Protein AF-A0A8J7PZ40-F1 (afdb_monomer_lite)

pLDDT: mean 82.76, std 19.75, range [35.94, 98.75]

Structure (mmCIF, N/CA/C/O backbone):
data_AF-A0A8J7PZ40-F1
#
_entry.id   AF-A0A8J7PZ40-F1
#
loop_
_atom_site.group_PDB
_atom_site.id
_atom_site.type_symbol
_atom_site.label_atom_id
_atom_site.label_alt_id
_atom_site.label_comp_id
_atom_site.label_asym_id
_atom_site.label_entity_id
_atom_site.label_seq_id
_atom_site.pdbx_PDB_ins_code
_atom_site.Cartn_x
_atom_site.Cartn_y
_atom_site.Cartn_z
_atom_site.occupancy
_atom_site.B_iso_or_equiv
_atom_site.auth_seq_id
_atom_site.auth_comp_id
_atom_site.auth_asym_id
_atom_site.auth_atom_id
_atom_site.pdbx_PDB_model_num
ATOM 1 N N . MET A 1 1 ? 15.529 55.728 -47.554 1.00 42.53 1 MET A N 1
ATOM 2 C CA . MET A 1 1 ? 14.969 54.579 -48.294 1.00 42.53 1 MET A CA 1
ATOM 3 C C . MET A 1 1 ? 14.858 53.434 -47.307 1.00 42.53 1 MET A C 1
ATOM 5 O O . MET A 1 1 ? 15.883 52.998 -46.812 1.00 42.53 1 MET A O 1
ATOM 9 N N . VAL A 1 2 ? 13.639 53.064 -46.912 1.00 50.59 2 VAL A N 1
ATOM 10 C CA . VAL A 1 2 ? 13.385 51.912 -46.033 1.00 50.59 2 VAL A CA 1
ATOM 11 C C . VAL A 1 2 ? 12.665 50.886 -46.892 1.00 50.59 2 VAL A C 1
ATOM 13 O O . VAL A 1 2 ? 11.505 51.093 -47.252 1.00 50.59 2 VAL A O 1
ATOM 16 N N . ASP A 1 3 ? 13.383 49.834 -47.276 1.00 49.22 3 ASP A N 1
ATOM 17 C CA . ASP A 1 3 ? 12.838 48.719 -48.043 1.00 49.22 3 ASP A CA 1
ATOM 18 C C . ASP A 1 3 ? 11.807 47.965 -47.200 1.00 49.22 3 ASP A C 1
ATOM 20 O O . ASP A 1 3 ? 12.108 47.400 -46.147 1.00 49.22 3 ASP A O 1
ATOM 24 N N . ARG A 1 4 ? 10.553 47.959 -47.665 1.00 54.25 4 ARG A N 1
ATOM 25 C CA . ARG A 1 4 ? 9.514 47.082 -47.122 1.00 54.25 4 ARG A CA 1
ATOM 26 C C . ARG A 1 4 ? 9.770 45.670 -47.634 1.00 54.25 4 ARG A C 1
ATOM 28 O O . ARG A 1 4 ? 9.321 45.308 -48.719 1.00 54.25 4 ARG A O 1
ATOM 35 N N . VAL A 1 5 ? 10.463 44.863 -46.837 1.00 60.78 5 VAL A N 1
ATOM 36 C CA . VAL A 1 5 ? 10.545 43.416 -47.055 1.00 60.78 5 VAL A CA 1
ATOM 37 C C . VAL A 1 5 ? 9.137 42.838 -46.888 1.00 60.78 5 VAL A C 1
ATOM 39 O O . VAL A 1 5 ? 8.596 42.788 -45.784 1.00 60.78 5 VAL A O 1
ATOM 42 N N . SER A 1 6 ? 8.509 42.444 -47.999 1.00 59.94 6 SER A N 1
ATOM 43 C CA . SER A 1 6 ? 7.260 41.680 -47.963 1.00 59.94 6 SER A CA 1
ATOM 44 C C . SER A 1 6 ? 7.555 40.302 -47.382 1.00 59.94 6 SER A C 1
ATOM 46 O O . SER A 1 6 ? 8.215 39.487 -48.023 1.00 59.94 6 SER A O 1
ATOM 48 N N . ALA A 1 7 ? 7.080 40.043 -46.164 1.00 59.00 7 ALA A N 1
ATOM 49 C CA . ALA A 1 7 ? 7.173 38.719 -45.566 1.00 59.00 7 ALA A CA 1
ATOM 50 C C . ALA A 1 7 ? 6.455 37.689 -46.466 1.00 59.00 7 ALA A C 1
ATOM 52 O O . ALA A 1 7 ? 5.339 37.957 -46.931 1.00 59.00 7 ALA A O 1
ATOM 53 N N . PRO A 1 8 ? 7.057 36.511 -46.723 1.00 75.62 8 PRO A N 1
ATOM 54 C CA . PRO A 1 8 ? 6.411 35.467 -47.500 1.00 75.62 8 PRO A CA 1
ATOM 55 C C . PRO A 1 8 ? 5.108 35.071 -46.809 1.00 75.62 8 PRO A C 1
ATOM 57 O O . PRO A 1 8 ? 5.097 34.752 -45.620 1.00 75.62 8 PRO A O 1
ATOM 60 N N . ARG A 1 9 ? 4.001 35.067 -47.557 1.00 73.12 9 ARG A N 1
ATOM 61 C CA . ARG A 1 9 ? 2.654 34.761 -47.037 1.00 73.12 9 ARG A CA 1
ATOM 62 C C . ARG A 1 9 ? 2.586 33.432 -46.266 1.00 73.12 9 ARG A C 1
ATOM 64 O O . ARG A 1 9 ? 1.781 33.311 -45.352 1.00 73.12 9 ARG A O 1
ATOM 71 N N . GLY A 1 10 ? 3.467 32.478 -46.582 1.00 74.06 10 GLY A N 1
ATOM 72 C CA . GLY A 1 10 ? 3.600 31.216 -45.847 1.00 74.06 10 GLY A CA 1
ATOM 73 C C . GLY A 1 10 ? 4.108 31.378 -44.409 1.00 74.06 10 GLY A C 1
ATOM 74 O O . GLY A 1 10 ? 3.601 30.717 -43.513 1.00 74.06 10 GLY A O 1
ATOM 75 N N . VAL A 1 11 ? 5.038 32.304 -44.156 1.00 77.56 11 VAL A N 1
ATOM 76 C CA . VAL A 1 11 ? 5.560 32.568 -42.800 1.00 77.56 11 VAL A CA 1
ATOM 77 C C . VAL A 1 11 ? 4.483 33.207 -41.925 1.00 77.56 11 VAL A C 1
ATOM 79 O O . VAL A 1 11 ? 4.332 32.845 -40.759 1.00 77.56 11 VAL A O 1
ATOM 82 N N . LEU A 1 12 ? 3.681 34.105 -42.506 1.00 77.25 12 LEU A N 1
ATOM 83 C CA . LEU A 1 12 ? 2.535 34.703 -41.821 1.00 77.25 12 LEU A CA 1
ATOM 84 C C . LEU A 1 12 ? 1.479 33.650 -41.459 1.00 77.25 12 LEU A C 1
ATOM 86 O O . LEU A 1 12 ? 0.953 33.686 -40.350 1.00 77.25 12 LEU A O 1
ATOM 90 N N . ALA A 1 13 ? 1.208 32.684 -42.342 1.00 80.69 13 ALA A N 1
ATOM 91 C CA . ALA A 1 13 ? 0.245 31.620 -42.065 1.00 80.69 13 ALA A CA 1
ATOM 92 C C . ALA A 1 13 ? 0.680 30.733 -40.885 1.00 80.69 13 ALA A C 1
ATOM 94 O O . ALA A 1 13 ? -0.112 30.499 -39.973 1.00 80.69 13 ALA A O 1
ATOM 95 N N . THR A 1 14 ? 1.943 30.297 -40.853 1.00 81.25 14 THR A N 1
ATOM 96 C CA . THR A 1 14 ? 2.459 29.451 -39.764 1.00 81.25 14 THR A CA 1
ATOM 97 C C . THR A 1 14 ? 2.486 30.191 -38.427 1.00 81.25 14 THR A C 1
ATOM 99 O O . THR A 1 14 ? 2.097 29.625 -37.406 1.00 81.25 14 THR A O 1
ATOM 102 N N . ALA A 1 15 ? 2.884 31.468 -38.424 1.00 80.75 15 ALA A N 1
ATOM 103 C CA . ALA A 1 15 ? 2.894 32.288 -37.213 1.00 80.75 15 ALA A CA 1
ATOM 104 C C . ALA A 1 15 ? 1.480 32.486 -36.636 1.00 80.75 15 ALA A C 1
ATOM 106 O O . ALA A 1 15 ? 1.284 32.364 -35.426 1.00 80.75 15 ALA A O 1
ATOM 107 N N . VAL A 1 16 ? 0.482 32.725 -37.496 1.00 88.06 16 VAL A N 1
ATOM 108 C CA . VAL A 1 16 ? -0.927 32.838 -37.083 1.00 88.06 16 VAL A CA 1
ATOM 109 C C . VAL A 1 16 ? -1.442 31.513 -36.522 1.00 88.06 16 VAL A C 1
ATOM 111 O O . VAL A 1 16 ? -2.098 31.503 -35.482 1.00 88.06 16 VAL A O 1
ATOM 114 N N . LEU A 1 17 ? -1.110 30.388 -37.160 1.00 88.88 17 LEU A N 1
ATOM 115 C CA . LEU A 1 17 ? -1.550 29.071 -36.701 1.00 88.88 17 LEU A CA 1
ATOM 116 C C . LEU A 1 17 ? -0.963 28.726 -35.321 1.00 88.88 17 LEU A C 1
ATOM 118 O O . LEU A 1 17 ? -1.693 28.290 -34.433 1.00 88.88 17 LEU A O 1
ATOM 122 N N . ALA A 1 18 ? 0.330 28.993 -35.107 1.00 86.06 18 ALA A N 1
ATOM 123 C CA . ALA A 1 18 ? 0.992 28.785 -33.818 1.00 86.06 18 ALA A CA 1
ATOM 124 C C . ALA A 1 18 ? 0.381 29.654 -32.702 1.00 86.06 18 ALA A C 1
ATOM 126 O O . ALA A 1 18 ? 0.150 29.173 -31.587 1.00 86.06 18 ALA A O 1
ATOM 127 N N . ALA A 1 19 ? 0.055 30.914 -33.007 1.00 87.62 19 ALA A N 1
ATOM 128 C CA . ALA A 1 19 ? -0.609 31.808 -32.062 1.00 87.62 19 ALA A CA 1
ATOM 129 C C . ALA A 1 19 ? -2.007 31.295 -31.672 1.00 87.62 19 ALA A C 1
ATOM 131 O O . ALA A 1 19 ? -2.352 31.301 -30.489 1.00 87.62 19 ALA A O 1
ATOM 132 N N . LEU A 1 20 ? -2.786 30.787 -32.635 1.00 89.81 20 LEU A N 1
ATOM 133 C CA . LEU A 1 20 ? -4.122 30.234 -32.383 1.00 89.81 20 LEU A CA 1
ATOM 134 C C . LEU A 1 20 ? -4.083 28.964 -31.523 1.00 89.81 20 LEU A C 1
ATOM 136 O O . LEU A 1 20 ? -4.887 28.837 -30.602 1.00 89.81 20 LEU A O 1
ATOM 140 N N . VAL A 1 21 ? -3.135 28.055 -31.771 1.00 89.56 21 VAL A N 1
ATOM 141 C CA . VAL A 1 21 ? -2.972 26.833 -30.959 1.00 89.56 21 VAL A CA 1
ATOM 142 C C . VAL A 1 21 ? -2.607 27.183 -29.514 1.00 89.56 21 VAL A C 1
ATOM 144 O O . VAL A 1 21 ? -3.203 26.651 -28.578 1.00 89.56 21 VAL A O 1
ATOM 147 N N . THR A 1 22 ? -1.683 28.128 -29.323 1.00 87.25 22 THR A N 1
ATOM 148 C CA . THR A 1 22 ? -1.258 28.567 -27.983 1.00 87.25 22 THR A CA 1
ATOM 149 C C . THR A 1 22 ? -2.405 29.247 -27.230 1.00 87.25 22 THR A C 1
ATOM 151 O O . THR A 1 22 ? -2.644 28.949 -26.059 1.00 87.25 22 THR A O 1
ATOM 154 N N . ALA A 1 23 ? -3.169 30.111 -27.907 1.00 86.50 23 ALA A N 1
ATOM 155 C CA . ALA A 1 23 ? -4.352 30.743 -27.330 1.00 86.50 23 ALA A CA 1
ATOM 156 C C . ALA A 1 23 ? -5.437 29.711 -26.975 1.00 86.50 23 ALA A C 1
ATOM 158 O O . ALA A 1 23 ? -6.009 29.779 -25.890 1.00 86.50 23 ALA A O 1
ATOM 159 N N . GLY A 1 24 ? -5.676 28.717 -27.837 1.00 87.75 24 GLY A N 1
ATOM 160 C CA . GLY A 1 24 ? -6.623 27.632 -27.576 1.00 87.75 24 GLY A CA 1
ATOM 161 C C . GLY A 1 24 ? -6.249 26.796 -26.349 1.00 87.75 24 GLY A C 1
ATOM 162 O O . GLY A 1 24 ? -7.103 26.538 -25.502 1.00 87.75 24 GLY A O 1
ATOM 163 N N . ALA A 1 25 ? -4.969 26.439 -26.200 1.00 84.62 25 ALA A N 1
ATOM 164 C CA . ALA A 1 25 ? -4.477 25.702 -25.035 1.00 84.62 25 ALA A CA 1
ATOM 165 C C . ALA A 1 25 ? -4.616 26.509 -23.731 1.00 84.62 25 ALA A C 1
ATOM 167 O O . ALA A 1 25 ? -5.044 25.968 -22.709 1.00 84.62 25 ALA A O 1
ATOM 168 N N . LEU A 1 26 ? -4.319 27.814 -23.769 1.00 83.62 26 LEU A N 1
ATOM 169 C CA . LEU A 1 26 ? -4.490 28.707 -22.620 1.00 83.62 26 LEU A CA 1
ATOM 170 C C . LEU A 1 26 ? -5.964 28.876 -22.233 1.00 83.62 26 LEU A C 1
ATOM 172 O O . LEU A 1 26 ? -6.283 28.840 -21.047 1.00 83.62 26 LEU A O 1
ATOM 176 N N . VAL A 1 27 ? -6.867 29.011 -23.209 1.00 86.44 27 VAL A N 1
ATOM 177 C CA . VAL A 1 27 ? -8.315 29.095 -22.960 1.00 86.44 27 VAL A CA 1
ATOM 178 C C . VAL A 1 27 ? -8.850 27.779 -22.394 1.00 86.44 27 VAL A C 1
ATOM 180 O O . VAL A 1 27 ? -9.608 27.810 -21.427 1.00 86.44 27 VAL A O 1
ATOM 183 N N . GLY A 1 28 ? -8.412 26.628 -22.914 1.00 79.50 28 GLY A N 1
ATOM 184 C CA . GLY A 1 28 ? -8.759 25.317 -22.357 1.00 79.50 28 GLY A CA 1
ATOM 185 C C . GLY A 1 28 ? -8.297 25.162 -20.905 1.00 79.50 28 GLY A C 1
ATOM 186 O O . GLY A 1 28 ? -9.088 24.796 -20.037 1.00 79.50 28 GLY A O 1
ATOM 187 N N . ALA A 1 29 ? -7.048 25.533 -20.608 1.00 71.75 29 ALA A N 1
ATOM 188 C CA . ALA A 1 29 ? -6.527 25.534 -19.242 1.00 71.75 29 ALA A CA 1
ATOM 189 C C . ALA A 1 29 ? -7.270 26.524 -18.327 1.00 71.75 29 ALA A C 1
ATOM 191 O O . ALA A 1 29 ? -7.470 26.239 -17.148 1.00 71.75 29 ALA A O 1
ATOM 192 N N . PHE A 1 30 ? -7.701 27.677 -18.847 1.00 78.81 30 PHE A N 1
ATOM 193 C CA . PHE A 1 30 ? -8.455 28.669 -18.083 1.00 78.81 30 PHE A CA 1
ATOM 194 C C . PHE A 1 30 ? -9.881 28.206 -17.778 1.00 78.81 30 PHE A C 1
ATOM 196 O O . PHE A 1 30 ? -10.316 28.343 -16.641 1.00 78.81 30 PHE A O 1
ATOM 203 N N . LEU A 1 31 ? -10.579 27.592 -18.737 1.00 77.12 31 LEU A N 1
ATOM 204 C CA . LEU A 1 31 ? -11.899 26.995 -18.506 1.00 77.12 31 LEU A CA 1
ATOM 205 C C . LEU A 1 31 ? -11.830 25.847 -17.489 1.00 77.12 31 LEU A C 1
ATOM 207 O O . LEU A 1 31 ? -12.699 25.751 -16.629 1.00 77.12 31 LEU A O 1
ATOM 211 N N . LEU A 1 32 ? -10.757 25.049 -17.501 1.00 67.50 32 LEU A N 1
ATOM 212 C CA . LEU A 1 32 ? -10.506 24.042 -16.460 1.00 67.50 32 LEU A CA 1
ATOM 213 C C . LEU A 1 32 ? -10.186 24.673 -15.091 1.00 67.50 32 LEU A C 1
ATOM 215 O O . LEU A 1 32 ? -10.557 24.124 -14.057 1.00 67.50 32 LEU A O 1
ATOM 219 N N . ARG A 1 33 ? -9.532 25.842 -15.062 1.00 61.84 33 ARG A N 1
ATOM 220 C CA . ARG A 1 33 ? -9.229 26.595 -13.828 1.00 61.84 33 ARG A CA 1
ATOM 221 C C . ARG A 1 33 ? -10.404 27.414 -13.287 1.00 61.84 33 ARG A C 1
ATOM 223 O O . ARG A 1 33 ? -10.357 27.802 -12.123 1.00 61.84 33 ARG A O 1
ATOM 230 N N . GLN A 1 34 ? -11.456 27.658 -14.073 1.00 52.53 34 GLN A N 1
ATOM 231 C CA . GLN A 1 34 ? -12.674 28.351 -13.625 1.00 52.53 34 GLN A CA 1
ATOM 232 C C . GLN A 1 34 ? -13.549 27.528 -12.665 1.00 52.53 34 GLN A C 1
ATOM 234 O O . GLN A 1 34 ? -14.595 28.005 -12.232 1.00 52.53 34 GLN A O 1
ATOM 239 N N . HIS A 1 35 ? -13.073 26.365 -12.218 1.00 48.72 35 HIS A N 1
ATOM 240 C CA . HIS A 1 35 ? -13.530 25.740 -10.982 1.00 48.72 35 HIS A CA 1
ATOM 241 C C . HIS A 1 35 ? -12.602 26.068 -9.789 1.00 48.72 35 HIS A C 1
ATOM 243 O O . HIS A 1 35 ? -11.884 25.180 -9.325 1.00 48.72 35 HIS A O 1
ATOM 249 N N . PRO A 1 36 ? -12.587 27.298 -9.227 1.00 46.38 36 PRO A N 1
ATOM 250 C CA . PRO A 1 36 ? -12.011 27.522 -7.913 1.00 46.38 36 PRO A CA 1
ATOM 251 C C . PRO A 1 36 ? -13.073 27.260 -6.838 1.00 46.38 36 PRO A C 1
ATOM 253 O O . PRO A 1 36 ? -13.963 28.067 -6.575 1.00 46.38 36 PRO A O 1
ATOM 256 N N . SER A 1 37 ? -12.948 26.125 -6.162 1.00 42.31 37 SER A N 1
ATOM 257 C CA . SER A 1 37 ? -13.307 26.004 -4.749 1.00 42.31 37 SER A CA 1
ATOM 258 C C . SER A 1 37 ? -12.222 25.162 -4.076 1.00 42.31 37 SER A C 1
ATOM 260 O O . SER A 1 37 ? -11.981 24.040 -4.521 1.00 42.31 37 SER A O 1
ATOM 262 N N . PRO A 1 38 ? -11.524 25.672 -3.046 1.00 46.16 38 PRO A N 1
ATOM 263 C CA . PRO A 1 38 ? -10.712 24.816 -2.191 1.00 46.16 38 PRO A CA 1
ATOM 264 C C . PRO A 1 38 ? -11.659 23.871 -1.436 1.00 46.16 38 PRO A C 1
ATOM 266 O O . PRO A 1 38 ? -12.643 24.356 -0.871 1.00 46.16 38 PRO A O 1
ATOM 269 N N . PRO A 1 39 ? -11.415 22.550 -1.374 1.00 41.41 39 PRO A N 1
ATOM 270 C CA . PRO A 1 39 ? -12.207 21.702 -0.502 1.00 41.41 39 PRO A CA 1
ATOM 271 C C . PRO A 1 39 ? -11.736 21.924 0.938 1.00 41.41 39 PRO A C 1
ATOM 273 O O . PRO A 1 39 ? -10.850 21.247 1.455 1.00 41.41 39 PRO A O 1
ATOM 276 N N . GLN A 1 40 ? -12.338 22.917 1.585 1.00 47.75 40 GLN A N 1
ATOM 277 C CA . GLN A 1 40 ? -12.504 22.939 3.028 1.00 47.75 40 GLN A CA 1
ATOM 278 C C . GLN A 1 40 ? -13.659 21.982 3.347 1.00 47.75 40 GLN A C 1
ATOM 280 O O . GLN A 1 40 ? -14.706 22.032 2.704 1.00 47.75 40 GLN A O 1
ATOM 285 N N . ALA A 1 41 ? -13.428 21.061 4.281 1.00 53.53 41 ALA A N 1
ATOM 286 C CA . ALA A 1 41 ? -14.339 19.980 4.628 1.00 53.53 41 ALA A CA 1
ATOM 287 C C . ALA A 1 41 ? -15.776 20.468 4.905 1.00 53.53 41 ALA A C 1
ATOM 289 O O . ALA A 1 41 ? -16.036 21.137 5.902 1.00 53.53 41 ALA A O 1
ATOM 290 N N . ALA A 1 42 ? -16.710 20.066 4.046 1.00 41.41 42 ALA A N 1
ATOM 291 C CA . ALA A 1 42 ? -18.138 20.010 4.322 1.00 41.41 42 ALA A CA 1
ATOM 292 C C . ALA A 1 42 ? -18.704 18.829 3.527 1.00 41.41 42 ALA A C 1
ATOM 294 O O . ALA A 1 42 ? -18.403 18.670 2.345 1.00 41.41 42 ALA A O 1
ATOM 295 N N . GLY A 1 43 ? -19.449 17.961 4.211 1.00 42.84 43 GLY A N 1
ATOM 296 C CA . GLY A 1 43 ? -19.903 16.675 3.701 1.00 42.84 43 GLY A CA 1
ATOM 297 C C . GLY A 1 43 ? -20.645 16.780 2.373 1.00 42.84 43 GLY A C 1
ATOM 298 O O . GLY A 1 43 ? -21.788 17.220 2.321 1.00 42.84 43 GLY A O 1
ATOM 299 N N . ALA A 1 44 ? -20.013 16.279 1.318 1.00 36.03 44 ALA A N 1
ATOM 300 C CA . ALA A 1 44 ? -20.731 15.670 0.219 1.00 36.03 44 ALA A CA 1
ATOM 301 C C . ALA A 1 44 ? -20.913 14.194 0.582 1.00 36.03 44 ALA A C 1
ATOM 303 O O . ALA A 1 44 ? -20.148 13.333 0.155 1.00 36.03 44 ALA A O 1
ATOM 304 N N . SER A 1 45 ? -21.940 13.907 1.386 1.00 45.91 45 SER A N 1
ATOM 305 C CA . SER A 1 45 ? -22.595 12.601 1.360 1.00 45.91 45 SER A CA 1
ATOM 306 C C . SER A 1 45 ? -23.241 12.455 -0.015 1.00 45.91 45 SER A C 1
ATOM 308 O O . SER A 1 45 ? -24.438 12.650 -0.195 1.00 45.91 45 SER A O 1
ATOM 310 N N . THR A 1 46 ? -22.420 12.187 -1.026 1.00 35.94 46 THR A N 1
ATOM 311 C CA . THR A 1 46 ? -22.912 11.371 -2.123 1.00 35.94 46 THR A CA 1
ATOM 312 C C . THR A 1 46 ? -23.129 9.999 -1.508 1.00 35.94 46 THR A C 1
ATOM 314 O O . THR A 1 46 ? -22.250 9.500 -0.808 1.00 35.94 46 THR A O 1
ATOM 317 N N . ASP A 1 47 ? -24.312 9.423 -1.699 1.00 42.97 47 ASP A N 1
ATOM 318 C CA . ASP A 1 47 ? -24.603 8.012 -1.432 1.00 42.97 47 ASP A CA 1
ATOM 319 C C . ASP A 1 47 ? -23.740 7.135 -2.363 1.00 42.97 47 ASP A C 1
ATOM 321 O O . ASP A 1 47 ? -24.219 6.415 -3.238 1.00 42.97 47 ASP A O 1
ATOM 325 N N . ALA A 1 48 ? -22.422 7.244 -2.223 1.00 44.94 48 ALA A N 1
ATOM 326 C CA . ALA A 1 48 ? -21.408 6.579 -3.009 1.00 44.94 48 ALA A CA 1
ATOM 327 C C . ALA A 1 48 ? -21.124 5.227 -2.370 1.00 44.94 48 ALA A C 1
ATOM 329 O O . ALA A 1 48 ? -20.049 5.009 -1.832 1.00 44.94 48 ALA A O 1
ATOM 330 N N . GLY A 1 49 ? -22.125 4.345 -2.380 1.00 49.19 49 GLY A N 1
ATOM 331 C CA . GLY A 1 49 ? -21.955 2.891 -2.345 1.00 49.19 49 GLY A CA 1
ATOM 332 C C . GLY A 1 49 ? -20.959 2.298 -1.342 1.00 49.19 49 GLY A C 1
ATOM 333 O O . GLY A 1 49 ? -20.461 1.215 -1.610 1.00 49.19 49 GLY A O 1
ATOM 334 N N . GLY A 1 50 ? -20.633 2.963 -0.230 1.00 60.97 50 GLY A N 1
ATOM 335 C CA . GLY A 1 50 ? -19.725 2.441 0.787 1.00 60.97 50 GLY A CA 1
ATOM 336 C C . GLY A 1 50 ? -20.349 1.254 1.518 1.00 60.97 50 GLY A C 1
ATOM 337 O O . GLY A 1 50 ? -21.557 1.012 1.433 1.00 60.97 50 GLY A O 1
ATOM 338 N N . CYS A 1 51 ? -19.550 0.517 2.291 1.00 72.75 51 CYS A N 1
ATOM 339 C CA . CYS A 1 51 ? -20.008 -0.613 3.108 1.00 72.75 51 CYS A CA 1
ATOM 340 C C . CYS A 1 51 ? -20.846 -0.178 4.331 1.00 72.75 51 CYS A C 1
ATOM 342 O O . CYS A 1 51 ? -20.631 -0.650 5.446 1.00 72.75 51 CYS A O 1
ATOM 344 N N . HIS A 1 52 ? -21.808 0.721 4.133 1.00 66.81 52 HIS A N 1
ATOM 345 C CA . HIS A 1 52 ? -22.728 1.209 5.156 1.00 66.81 52 HIS A CA 1
ATOM 346 C C . HIS A 1 52 ? -24.045 0.418 5.208 1.00 66.81 52 HIS A C 1
ATOM 348 O O . HIS A 1 52 ? -24.785 0.532 6.182 1.00 66.81 52 HIS A O 1
ATOM 354 N N . ALA A 1 53 ? -24.311 -0.445 4.220 1.00 54.12 53 ALA A N 1
ATOM 355 C CA . ALA A 1 53 ? -25.429 -1.387 4.226 1.00 54.12 53 ALA A CA 1
ATOM 356 C C . ALA A 1 53 ? -24.960 -2.825 4.515 1.00 54.12 53 ALA A C 1
ATOM 358 O O . ALA A 1 53 ? -23.812 -3.183 4.251 1.00 54.12 53 ALA A O 1
ATOM 359 N N . SER A 1 54 ? -25.883 -3.655 5.008 1.00 59.06 54 SER A N 1
ATOM 360 C CA . SER A 1 54 ? -25.792 -5.069 5.440 1.00 59.06 54 SER A CA 1
ATOM 361 C C . SER A 1 54 ? -25.117 -6.080 4.490 1.00 59.06 54 SER A C 1
ATOM 363 O O . SER A 1 54 ? -25.148 -7.280 4.747 1.00 59.06 54 SER A O 1
ATOM 365 N N . ASN A 1 55 ? -24.524 -5.625 3.389 1.00 80.56 55 ASN A N 1
ATOM 366 C CA . ASN A 1 55 ? -23.995 -6.443 2.302 1.00 80.56 55 ASN A CA 1
ATOM 367 C C . ASN A 1 55 ? -22.468 -6.597 2.338 1.00 80.56 55 ASN A C 1
ATOM 369 O O . ASN A 1 55 ? -21.916 -7.362 1.544 1.00 80.56 55 ASN A O 1
ATOM 373 N N . CYS A 1 56 ? -21.784 -5.894 3.242 1.00 91.12 56 CYS A N 1
ATOM 374 C CA . CYS A 1 56 ? -20.356 -6.078 3.453 1.00 91.12 56 CYS A CA 1
ATOM 375 C C . CYS A 1 56 ? -20.071 -6.964 4.660 1.00 91.12 56 CYS A C 1
ATOM 377 O O . CYS A 1 56 ? -20.722 -6.873 5.701 1.00 91.12 56 CYS A O 1
ATOM 379 N N . ARG A 1 57 ? -19.049 -7.805 4.516 1.00 94.44 57 ARG A N 1
ATOM 380 C CA . ARG A 1 57 ? -18.519 -8.651 5.587 1.00 94.44 57 ARG A CA 1
ATOM 381 C C . ARG A 1 57 ? -17.080 -8.266 5.883 1.00 94.44 57 ARG A C 1
ATOM 383 O O . ARG A 1 57 ? -16.377 -7.777 5.001 1.00 94.44 57 ARG A O 1
ATOM 390 N N . THR A 1 58 ? -16.633 -8.547 7.099 1.00 96.38 58 THR A N 1
ATOM 391 C CA . THR A 1 58 ? -15.208 -8.497 7.425 1.00 96.38 58 THR A CA 1
ATOM 392 C C . THR A 1 58 ? -14.477 -9.555 6.606 1.00 96.38 58 THR A C 1
ATOM 394 O O . THR A 1 58 ? -14.788 -10.742 6.706 1.00 96.38 58 THR A O 1
ATOM 397 N N . ILE A 1 59 ? -13.532 -9.120 5.778 1.00 97.50 59 ILE A N 1
ATOM 398 C CA . ILE A 1 59 ? -12.672 -9.995 4.970 1.00 97.50 59 ILE A CA 1
ATOM 399 C C . ILE A 1 59 ? -11.261 -10.107 5.551 1.00 97.50 59 ILE A C 1
ATOM 401 O O . ILE A 1 59 ? -10.594 -11.109 5.315 1.00 97.50 59 ILE A O 1
ATOM 405 N N . ALA A 1 60 ? -10.832 -9.119 6.339 1.00 98.19 60 ALA A N 1
ATOM 406 C CA . ALA A 1 60 ? -9.595 -9.145 7.111 1.00 98.19 60 ALA A CA 1
ATOM 407 C C . ALA A 1 60 ? -9.785 -8.363 8.416 1.00 98.19 60 ALA A C 1
ATOM 409 O O . ALA A 1 60 ? -10.566 -7.413 8.462 1.00 98.19 60 ALA A O 1
ATOM 410 N N . SER A 1 61 ? -9.082 -8.760 9.473 1.00 97.69 61 SER A N 1
ATOM 411 C CA . SER A 1 61 ? -9.115 -8.092 10.774 1.00 97.69 61 SER A CA 1
ATOM 412 C C . SER A 1 61 ? -7.735 -8.154 11.408 1.00 97.69 61 SER A C 1
ATOM 414 O O . SER A 1 61 ? -7.088 -9.198 11.363 1.00 97.69 61 SER A O 1
ATOM 416 N N . THR A 1 62 ? -7.308 -7.070 12.044 1.00 97.94 62 THR A N 1
ATOM 417 C CA . THR A 1 62 ? -6.087 -7.037 12.860 1.00 97.94 62 THR A CA 1
ATOM 418 C C . THR A 1 62 ? -6.259 -6.112 14.060 1.00 97.94 62 THR A C 1
ATOM 420 O O . THR A 1 62 ? -7.189 -5.307 14.095 1.00 97.94 62 THR A O 1
ATOM 423 N N . THR A 1 63 ? -5.381 -6.229 15.051 1.00 96.56 63 THR A N 1
ATOM 424 C CA . THR A 1 63 ? -5.397 -5.405 16.264 1.00 96.56 63 THR A CA 1
ATOM 425 C C . THR A 1 63 ? -4.074 -4.668 16.399 1.00 96.56 63 THR A C 1
ATOM 427 O O . THR A 1 63 ? -3.013 -5.279 16.300 1.00 96.56 63 THR A O 1
ATOM 430 N N . ILE A 1 64 ? -4.143 -3.361 16.650 1.00 95.62 64 ILE A N 1
ATOM 431 C CA . ILE A 1 64 ? -2.986 -2.478 16.819 1.00 95.62 64 ILE A CA 1
ATOM 432 C C . ILE A 1 64 ? -3.205 -1.657 18.085 1.00 95.62 64 ILE A C 1
ATOM 434 O O . ILE A 1 64 ? -4.059 -0.767 18.137 1.00 95.62 64 ILE A O 1
ATOM 438 N N . GLY A 1 65 ? -2.458 -1.988 19.138 1.00 92.31 65 GLY A N 1
ATOM 439 C CA . GLY A 1 65 ? -2.715 -1.447 20.470 1.00 92.31 65 GLY A CA 1
ATOM 440 C C . GLY A 1 65 ? -4.139 -1.776 20.936 1.00 92.31 65 GLY A C 1
ATOM 441 O O . GLY A 1 65 ? -4.523 -2.941 21.002 1.00 92.31 65 GLY A O 1
ATOM 442 N N . SER A 1 66 ? -4.927 -0.746 21.254 1.00 90.69 66 SER A N 1
ATOM 443 C CA . SER A 1 66 ? -6.326 -0.857 21.702 1.00 90.69 66 SER A CA 1
ATOM 444 C C . SER A 1 66 ? -7.362 -0.781 20.573 1.00 90.69 66 SER A C 1
ATOM 446 O O . SER A 1 66 ? -8.568 -0.780 20.841 1.00 90.69 66 SER A O 1
ATOM 448 N N . ASP A 1 67 ? -6.918 -0.719 19.318 1.00 94.69 67 ASP A N 1
ATOM 449 C CA . ASP A 1 67 ? -7.805 -0.605 18.168 1.00 94.69 67 ASP A CA 1
ATOM 450 C C . ASP A 1 67 ? -7.872 -1.920 17.396 1.00 94.69 67 ASP A C 1
ATOM 452 O O . ASP A 1 67 ? -6.848 -2.507 17.051 1.00 94.69 67 ASP A O 1
ATOM 456 N N . THR A 1 68 ? -9.085 -2.362 17.074 1.00 96.62 68 THR A N 1
ATOM 457 C CA . THR A 1 68 ? -9.314 -3.412 16.080 1.00 96.62 68 THR A CA 1
ATOM 458 C C . THR A 1 68 ? -9.664 -2.781 14.740 1.00 96.62 68 THR A C 1
ATOM 460 O O . THR A 1 68 ? -10.587 -1.969 14.654 1.00 96.62 68 THR A O 1
ATOM 463 N N . ILE A 1 69 ? -8.936 -3.171 13.700 1.00 97.38 69 ILE A N 1
ATOM 464 C CA . ILE A 1 69 ? -9.082 -2.697 12.329 1.00 97.38 69 ILE A CA 1
ATOM 465 C C . ILE A 1 69 ? -9.701 -3.821 11.501 1.00 97.38 69 ILE A C 1
ATOM 467 O O . ILE A 1 69 ? -9.055 -4.837 11.252 1.00 97.38 69 ILE A O 1
ATOM 471 N N . ASP A 1 70 ? -10.949 -3.637 11.079 1.00 97.56 70 ASP A N 1
ATOM 472 C CA . ASP A 1 70 ? -11.686 -4.561 10.221 1.00 97.56 70 ASP A CA 1
ATOM 473 C C . ASP A 1 70 ? -11.718 -4.001 8.786 1.00 97.56 70 ASP A C 1
ATOM 475 O O . ASP A 1 70 ? -12.262 -2.919 8.548 1.00 97.56 70 ASP A O 1
ATOM 479 N N . LEU A 1 71 ? -11.207 -4.745 7.805 1.00 97.94 71 LEU A N 1
ATOM 480 C CA . LEU A 1 71 ? -11.467 -4.459 6.395 1.00 97.94 71 LEU A CA 1
ATOM 481 C C . LEU A 1 71 ? -12.792 -5.109 5.999 1.00 97.94 71 LEU A C 1
ATOM 483 O O . LEU A 1 71 ? -12.936 -6.335 6.041 1.00 97.94 71 LEU A O 1
ATOM 487 N N . LEU A 1 72 ? -13.756 -4.280 5.614 1.00 97.06 72 LEU A N 1
ATOM 488 C CA . LEU A 1 72 ? -15.064 -4.696 5.133 1.00 97.06 72 LEU A CA 1
ATOM 489 C C . LEU A 1 72 ? -15.075 -4.660 3.608 1.00 97.06 72 LEU A C 1
ATOM 491 O O . LEU A 1 72 ? -14.603 -3.690 3.017 1.00 97.06 72 LEU A O 1
ATOM 495 N N . ALA A 1 73 ? -15.658 -5.679 2.981 1.00 96.06 73 ALA A N 1
ATOM 496 C CA . ALA A 1 73 ? -15.937 -5.658 1.551 1.00 96.06 73 ALA A CA 1
ATOM 497 C C . ALA A 1 73 ? -17.207 -6.437 1.196 1.00 96.06 73 ALA A C 1
ATOM 499 O O . ALA A 1 73 ? -17.653 -7.316 1.947 1.00 96.06 73 ALA A O 1
ATOM 500 N N . ASN A 1 74 ? -17.783 -6.123 0.035 1.00 94.81 74 ASN A N 1
ATOM 501 C CA . ASN A 1 74 ? -18.823 -6.945 -0.581 1.00 94.81 74 ASN A CA 1
ATOM 502 C C . ASN A 1 74 ? -18.245 -8.292 -1.066 1.00 94.81 74 ASN A C 1
ATOM 504 O O . ASN A 1 74 ? -17.046 -8.558 -0.981 1.00 94.81 74 ASN A O 1
ATOM 508 N N . ARG A 1 75 ? -19.113 -9.180 -1.571 1.00 94.25 75 ARG A N 1
ATOM 509 C CA . ARG A 1 75 ? -18.710 -10.529 -2.003 1.00 94.25 75 ARG A CA 1
ATOM 510 C C . ARG A 1 75 ? -17.601 -10.518 -3.058 1.00 94.25 75 ARG A C 1
ATOM 512 O O . ARG A 1 75 ? -16.738 -11.389 -2.984 1.00 94.25 75 ARG A O 1
ATOM 519 N N . ASP A 1 76 ? -17.645 -9.546 -3.962 1.00 94.75 76 ASP A N 1
ATOM 520 C CA . ASP A 1 76 ? -16.749 -9.445 -5.114 1.00 94.75 76 ASP A CA 1
ATOM 521 C C . ASP A 1 76 ? -15.525 -8.558 -4.842 1.00 94.75 76 ASP A C 1
ATOM 523 O O . ASP A 1 76 ? -14.675 -8.419 -5.710 1.00 94.75 76 ASP A O 1
ATOM 527 N N . GLY A 1 77 ? -15.422 -7.943 -3.657 1.00 95.56 77 GLY A N 1
ATOM 528 C CA . GLY A 1 77 ? -14.299 -7.081 -3.277 1.00 95.56 77 GLY A CA 1
ATOM 529 C C . GLY A 1 77 ? -14.261 -5.711 -3.965 1.00 95.56 77 GLY A C 1
ATOM 530 O O . GLY A 1 77 ? -13.315 -4.958 -3.747 1.00 95.56 77 GLY A O 1
ATOM 531 N N . THR A 1 78 ? -15.256 -5.380 -4.787 1.00 95.12 78 THR A N 1
ATOM 532 C CA . THR A 1 78 ? -15.341 -4.147 -5.591 1.00 95.12 78 THR A CA 1
ATOM 533 C C . THR A 1 78 ? -15.856 -2.937 -4.818 1.00 95.12 78 THR A C 1
ATOM 535 O O . THR A 1 78 ? -15.822 -1.822 -5.325 1.00 95.12 78 THR A O 1
ATOM 538 N N . ILE A 1 79 ? -16.346 -3.151 -3.598 1.00 93.62 79 ILE A N 1
ATOM 539 C CA . ILE A 1 79 ? -16.784 -2.117 -2.663 1.00 93.62 79 ILE A CA 1
ATOM 540 C C . ILE A 1 79 ? -16.151 -2.435 -1.315 1.00 93.62 79 ILE A C 1
ATOM 542 O O . ILE A 1 79 ? -16.233 -3.580 -0.861 1.00 93.62 79 ILE A O 1
ATOM 546 N N . GLY A 1 80 ? -15.562 -1.433 -0.661 1.00 93.62 80 GLY A N 1
ATOM 547 C CA . GLY A 1 80 ? -14.888 -1.626 0.616 1.00 93.62 80 GLY A CA 1
ATOM 548 C C . GLY A 1 80 ? -14.960 -0.434 1.558 1.00 93.62 80 GLY A C 1
ATOM 549 O O . GLY A 1 80 ? -15.144 0.715 1.155 1.00 93.62 80 GLY A O 1
ATOM 550 N N . SER A 1 81 ? -14.798 -0.712 2.846 1.00 95.50 81 SER A N 1
ATOM 551 C CA . SER A 1 81 ? -14.610 0.305 3.884 1.00 95.50 81 SER A CA 1
ATOM 552 C C . SER A 1 81 ? -13.730 -0.250 4.999 1.00 95.50 81 SER A C 1
ATOM 554 O O . SER A 1 81 ? -13.698 -1.459 5.232 1.00 95.50 81 SER A O 1
ATOM 556 N N . LEU A 1 82 ? -13.015 0.622 5.699 1.00 96.00 82 LEU A N 1
ATOM 557 C CA . LEU A 1 82 ? -12.186 0.257 6.841 1.00 96.00 82 LEU A CA 1
ATOM 558 C C . LEU A 1 82 ? -12.921 0.642 8.123 1.00 96.00 82 LEU A C 1
ATOM 560 O O . LEU A 1 82 ? -13.147 1.823 8.378 1.00 96.00 82 LEU A O 1
ATOM 564 N N . ARG A 1 83 ? -13.314 -0.336 8.935 1.00 95.38 83 ARG A N 1
ATOM 565 C CA . ARG A 1 83 ? -13.956 -0.087 10.226 1.00 95.38 83 ARG A CA 1
ATOM 566 C C . ARG A 1 83 ? -12.927 -0.185 11.341 1.00 95.38 83 ARG A C 1
ATOM 568 O O . ARG A 1 83 ? -12.232 -1.185 11.465 1.00 95.38 83 ARG A O 1
ATOM 575 N N . VAL A 1 84 ? -12.882 0.830 12.189 1.00 95.31 84 VAL A N 1
ATOM 576 C CA . VAL A 1 84 ? -12.017 0.884 13.365 1.00 95.31 84 VAL A CA 1
ATOM 577 C C . VAL A 1 84 ? -12.883 0.807 14.607 1.00 95.31 84 VAL A C 1
ATOM 579 O O . VAL A 1 84 ? -13.830 1.576 14.752 1.00 95.31 84 VAL A O 1
ATOM 582 N N . ARG A 1 85 ? -12.545 -0.103 15.516 1.00 93.38 85 ARG A N 1
ATOM 583 C CA . ARG A 1 85 ? -13.154 -0.221 16.842 1.00 93.38 85 ARG A CA 1
ATOM 584 C C . ARG A 1 85 ? -12.087 0.064 17.885 1.00 93.38 85 ARG A C 1
ATOM 586 O O . ARG A 1 85 ? -11.189 -0.751 18.060 1.00 93.38 85 ARG A O 1
ATOM 593 N N . SER A 1 86 ? -12.183 1.200 18.567 1.00 88.75 86 SER A N 1
ATOM 594 C CA . SER A 1 86 ? -11.258 1.563 19.641 1.00 88.75 86 SER A CA 1
ATOM 595 C C . SER A 1 86 ? -11.894 1.308 21.001 1.00 88.75 86 SER A C 1
ATOM 597 O O . SER A 1 86 ? -12.999 1.779 21.280 1.00 88.75 86 SER A O 1
ATOM 599 N N . THR A 1 87 ? -11.193 0.573 21.863 1.00 80.19 87 THR A N 1
ATOM 600 C CA . THR A 1 87 ? -11.614 0.326 23.253 1.00 80.19 87 THR A CA 1
ATOM 601 C C . THR A 1 87 ? -11.049 1.358 24.235 1.00 80.19 87 THR A C 1
ATOM 603 O O . THR A 1 87 ? -11.357 1.305 25.423 1.00 80.19 87 THR A O 1
ATOM 606 N N . GLY A 1 88 ? -10.227 2.302 23.752 1.00 61.53 88 GLY A N 1
ATOM 607 C CA . GLY A 1 88 ? -9.342 3.117 24.590 1.00 61.53 88 GLY A CA 1
ATOM 608 C C . GLY A 1 88 ? -9.599 4.624 24.628 1.00 61.53 88 GLY A C 1
ATOM 609 O O . GLY A 1 88 ? -8.814 5.332 25.254 1.00 61.53 88 GLY A O 1
ATOM 610 N N . GLN A 1 89 ? -10.652 5.157 24.001 1.00 50.38 89 GLN A N 1
ATOM 611 C CA . GLN A 1 89 ? -10.981 6.572 24.199 1.00 50.38 89 GLN A CA 1
ATOM 612 C C . GLN A 1 89 ? -11.800 6.728 25.480 1.00 50.38 89 GLN A C 1
ATOM 614 O O . GLN A 1 89 ? -13.005 6.481 25.502 1.00 50.38 89 GLN A O 1
ATOM 619 N N . ALA A 1 90 ? -11.144 7.180 26.552 1.00 46.22 90 ALA A N 1
ATOM 620 C CA . ALA A 1 90 ? -11.869 7.870 27.607 1.00 46.22 90 ALA A CA 1
ATOM 621 C C . ALA A 1 90 ? -12.684 8.991 26.934 1.00 46.22 90 ALA A C 1
ATOM 623 O O . ALA A 1 90 ? -12.118 9.726 26.112 1.00 46.22 90 ALA A O 1
ATOM 624 N N . PRO A 1 91 ? -13.997 9.112 27.208 1.00 45.72 91 PRO A N 1
ATOM 625 C CA . PRO A 1 91 ? -14.776 10.201 26.653 1.00 45.72 91 PRO A CA 1
ATOM 626 C C . PRO A 1 91 ? -14.062 11.495 27.022 1.00 45.72 91 PRO A C 1
ATOM 628 O O . PRO A 1 91 ? -13.728 11.714 28.186 1.00 45.72 91 PRO A O 1
ATOM 631 N N . SER A 1 92 ? -13.795 12.343 26.031 1.00 41.47 92 SER A N 1
ATOM 632 C CA . SER A 1 92 ? -13.409 13.724 26.283 1.00 41.47 92 SER A CA 1
ATOM 633 C C . SER A 1 92 ? -14.617 14.402 26.921 1.00 41.47 92 SER A C 1
ATOM 635 O O . SER A 1 92 ? -15.401 15.075 26.253 1.00 41.47 92 SER A O 1
ATOM 637 N N . SER A 1 93 ? -14.822 14.169 28.216 1.00 44.75 93 SER A N 1
ATOM 638 C CA . SER A 1 93 ? -15.724 14.950 29.033 1.00 44.75 93 SER A CA 1
ATOM 639 C C . SER A 1 93 ? -15.146 16.351 29.022 1.00 44.75 93 SER A C 1
ATOM 641 O O . SER A 1 93 ? -14.218 16.678 29.758 1.00 44.75 93 SER A O 1
ATOM 643 N N . ARG A 1 94 ? -15.668 17.167 28.108 1.00 41.78 94 ARG A N 1
ATOM 644 C CA . ARG A 1 94 ? -15.623 18.614 28.199 1.00 41.78 94 ARG A CA 1
ATOM 645 C C . ARG A 1 94 ? -16.168 18.916 29.590 1.00 41.78 94 ARG A C 1
ATOM 647 O O . ARG A 1 94 ? -17.366 18.769 29.820 1.00 41.78 94 ARG A O 1
ATOM 654 N N . THR A 1 95 ? -15.273 19.210 30.527 1.00 42.09 95 THR A N 1
ATOM 655 C CA . THR A 1 95 ? -15.607 19.599 31.893 1.00 42.09 95 THR A CA 1
ATOM 656 C C . THR A 1 95 ? -16.411 20.887 31.808 1.00 42.09 95 THR A C 1
ATOM 658 O O . THR A 1 95 ? -15.872 21.989 31.800 1.00 42.09 95 THR A O 1
ATOM 661 N N . SER A 1 96 ? -17.726 20.736 31.671 1.00 43.59 96 SER A N 1
ATOM 662 C CA . SER A 1 96 ? -18.695 21.761 32.009 1.00 43.59 96 SER A CA 1
ATOM 663 C C . SER A 1 96 ? -18.597 21.931 33.516 1.00 43.59 96 SER A C 1
ATOM 665 O O . SER A 1 96 ? -19.158 21.150 34.281 1.00 43.59 96 SER A O 1
ATOM 667 N N . SER A 1 97 ? -17.792 22.905 33.931 1.00 52.12 97 SER A N 1
ATOM 668 C CA . SER A 1 97 ? -17.727 23.366 35.310 1.00 52.12 97 SER A CA 1
ATOM 669 C C . SER A 1 97 ? -19.143 23.672 35.803 1.00 52.12 97 SER A C 1
ATOM 671 O O . SER A 1 97 ? -19.830 24.509 35.221 1.00 52.12 97 SER A O 1
ATOM 673 N N . GLY A 1 98 ? -19.564 22.982 36.864 1.00 50.53 98 GLY A N 1
ATOM 674 C CA . GLY A 1 98 ? -20.724 23.362 37.665 1.00 50.53 98 GLY A CA 1
ATOM 675 C C . GLY A 1 98 ? -21.925 22.424 37.593 1.00 50.53 98 GLY A C 1
ATOM 676 O O . GLY A 1 98 ? -22.959 22.808 37.064 1.00 50.53 98 GLY A O 1
ATOM 677 N N . GLN A 1 99 ? -21.837 21.247 38.218 1.00 42.12 99 GLN A N 1
ATOM 678 C CA . GLN A 1 99 ? -22.975 20.685 38.958 1.00 42.12 99 GLN A CA 1
ATOM 679 C C . GLN A 1 99 ? -22.517 19.555 39.882 1.00 42.12 99 GLN A C 1
ATOM 681 O O . GLN A 1 99 ? -21.997 18.540 39.432 1.00 42.12 99 GLN A O 1
ATOM 686 N N . THR A 1 100 ? -22.710 19.753 41.184 1.00 46.34 100 THR A N 1
ATOM 687 C CA . THR A 1 100 ? -22.548 18.747 42.239 1.00 46.34 100 THR A CA 1
ATOM 688 C C . THR A 1 100 ? -23.752 17.802 42.225 1.00 46.34 100 THR A C 1
ATOM 690 O O . THR A 1 100 ? -24.866 18.289 42.420 1.00 46.34 100 THR A O 1
ATOM 693 N N . PRO A 1 101 ? -23.582 16.474 42.087 1.00 47.31 101 PRO A N 1
ATOM 694 C CA . PRO A 1 101 ? -24.635 15.525 42.410 1.00 47.31 101 PRO A CA 1
ATOM 695 C C . PRO A 1 101 ? -24.230 14.707 43.640 1.00 47.31 101 PRO A C 1
ATOM 697 O O . PRO A 1 101 ? -23.361 13.839 43.596 1.00 47.31 101 PRO A O 1
ATOM 700 N N . THR A 1 102 ? -24.897 14.968 44.759 1.00 50.47 102 THR A N 1
ATOM 701 C CA . THR A 1 102 ? -25.035 14.003 45.851 1.00 50.47 102 THR A CA 1
ATOM 702 C C . THR A 1 102 ? -25.946 12.871 45.377 1.00 50.47 102 THR A C 1
ATOM 704 O O . THR A 1 102 ? -27.156 13.061 45.271 1.00 50.47 102 THR A O 1
ATOM 707 N N . GLY A 1 103 ? -25.379 11.703 45.077 1.00 45.62 103 GLY A N 1
ATOM 708 C CA . GLY A 1 103 ? -26.152 10.511 44.730 1.00 45.62 103 GLY A CA 1
ATOM 709 C C . GLY A 1 103 ? -25.271 9.284 44.519 1.00 45.62 103 GLY A C 1
ATOM 710 O O . GLY A 1 103 ? -24.527 9.206 43.547 1.00 45.62 103 GLY A O 1
ATOM 711 N N . GLN A 1 104 ? -25.361 8.324 45.441 1.00 49.47 104 GLN A N 1
ATOM 712 C CA . GLN A 1 104 ? -24.822 6.974 45.292 1.00 49.47 104 GLN A CA 1
ATOM 713 C C . GLN A 1 104 ? -25.490 6.286 44.096 1.00 49.47 104 GLN A C 1
ATOM 715 O O . GLN A 1 104 ? -26.693 6.040 44.107 1.00 49.47 104 GLN A O 1
ATOM 720 N N . GLY A 1 105 ? -24.700 5.950 43.081 1.00 42.94 105 GLY A N 1
ATOM 721 C CA . GLY A 1 105 ? -25.117 5.106 41.969 1.00 42.94 105 GLY A CA 1
ATOM 722 C C . GLY A 1 105 ? -23.947 4.235 41.542 1.00 42.94 105 GLY A C 1
ATOM 723 O O . GLY A 1 105 ? -22.976 4.727 40.974 1.00 42.94 105 GLY A O 1
ATOM 724 N N . THR A 1 106 ? -24.024 2.939 41.827 1.00 48.38 106 THR A N 1
ATOM 725 C CA . THR A 1 106 ? -23.145 1.902 41.276 1.00 48.38 106 THR A CA 1
ATOM 726 C C . THR A 1 106 ? -23.433 1.750 39.781 1.00 48.38 106 THR A C 1
ATOM 728 O O . THR A 1 106 ? -24.138 0.838 39.356 1.00 48.38 106 THR A O 1
ATOM 731 N N . GLY A 1 107 ? -22.952 2.699 38.983 1.00 41.12 107 GLY A N 1
ATOM 732 C CA . GLY A 1 107 ? -23.002 2.651 37.529 1.00 41.12 107 GLY A CA 1
ATOM 733 C C . GLY A 1 107 ? -21.729 2.013 36.992 1.00 41.12 107 GLY A C 1
ATOM 734 O O . GLY A 1 107 ? -20.664 2.624 37.038 1.00 41.12 107 GLY A O 1
ATOM 735 N N . LEU A 1 108 ? -21.833 0.793 36.464 1.00 40.44 108 LEU A N 1
ATOM 736 C CA . LEU A 1 108 ? -20.844 0.276 35.523 1.00 40.44 108 LEU A CA 1
ATOM 737 C C . LEU A 1 108 ? -20.833 1.240 34.336 1.00 40.44 108 LEU A C 1
ATOM 739 O O . LEU A 1 108 ? -21.761 1.246 33.529 1.00 40.44 108 LEU A O 1
ATOM 743 N N . SER A 1 109 ? -19.824 2.108 34.287 1.00 47.75 109 SER A N 1
ATOM 744 C CA . SER A 1 109 ? -19.590 3.006 33.164 1.00 47.75 109 SER A CA 1
ATOM 745 C C . SER A 1 109 ? -19.275 2.130 31.953 1.00 47.75 109 SER A C 1
ATOM 747 O O . SER A 1 109 ? -18.152 1.658 31.789 1.00 47.75 109 SER A O 1
ATOM 749 N N . GLN A 1 110 ? -20.304 1.806 31.167 1.00 44.66 110 GLN A N 1
ATOM 750 C CA . GLN A 1 110 ? -20.163 1.085 29.911 1.00 44.66 110 GLN A CA 1
ATOM 751 C C . GLN A 1 110 ? -19.425 2.012 28.947 1.00 44.66 110 GLN A C 1
ATOM 753 O O . GLN A 1 110 ? -20.029 2.855 28.285 1.00 44.66 110 GLN A O 1
ATOM 758 N N . THR A 1 111 ? -18.104 1.889 28.888 1.00 51.25 111 THR A N 1
ATOM 759 C CA . THR A 1 111 ? -17.299 2.430 27.797 1.00 51.25 111 THR A CA 1
ATOM 760 C C . THR A 1 111 ? -17.717 1.707 26.519 1.00 51.25 111 THR A C 1
ATOM 762 O O . THR A 1 111 ? -17.207 0.639 26.188 1.00 51.25 111 THR A O 1
ATOM 765 N N . SER A 1 112 ? -18.713 2.255 25.817 1.00 54.38 112 SER A N 1
ATOM 766 C CA . SER A 1 112 ? -19.033 1.809 24.462 1.00 54.38 112 SER A CA 1
ATOM 767 C C . SER A 1 112 ? -17.783 1.960 23.593 1.00 54.38 112 SER A C 1
ATOM 769 O O . SER A 1 112 ? -17.153 3.018 23.636 1.00 54.38 112 SER A O 1
ATOM 771 N N . PRO A 1 113 ? -17.400 0.936 22.813 1.00 65.00 113 PRO A N 1
ATOM 772 C CA . PRO A 1 113 ? -16.277 1.059 21.901 1.00 65.00 113 PRO A CA 1
ATOM 773 C C . PRO A 1 113 ? -16.599 2.125 20.851 1.00 65.00 113 PRO A C 1
ATOM 775 O O . PRO A 1 113 ? -17.609 2.037 20.145 1.00 65.00 113 PRO A O 1
ATOM 778 N N . ASN A 1 114 ? -15.725 3.123 20.725 1.00 81.44 114 ASN A N 1
ATOM 779 C CA . ASN A 1 114 ? -15.842 4.108 19.660 1.00 81.44 114 ASN A CA 1
ATOM 780 C C . ASN A 1 114 ? -15.587 3.390 18.338 1.00 81.44 114 ASN A C 1
ATOM 782 O O . ASN A 1 114 ? -14.507 2.840 18.114 1.00 81.44 114 ASN A O 1
ATOM 786 N N . THR A 1 115 ? -16.607 3.362 17.483 1.00 88.50 115 THR A N 1
ATOM 787 C CA . THR A 1 115 ? -16.526 2.738 16.164 1.00 88.50 115 THR A CA 1
ATOM 788 C C . THR A 1 115 ? -16.570 3.819 15.098 1.00 88.50 115 THR A C 1
ATOM 790 O O . THR A 1 115 ? -17.509 4.612 15.065 1.00 88.50 115 THR A O 1
ATOM 793 N N . SER A 1 116 ? -15.578 3.845 14.215 1.00 90.88 116 SER A N 1
ATOM 794 C CA . SER A 1 116 ? -15.561 4.701 13.028 1.00 90.88 116 SER A CA 1
ATOM 795 C C . SER A 1 116 ? -15.437 3.851 11.768 1.00 90.88 116 SER A C 1
ATOM 797 O O . SER A 1 116 ? -14.932 2.731 11.799 1.00 90.88 116 SER A O 1
ATOM 799 N N . THR A 1 117 ? -15.956 4.359 10.653 1.00 93.19 117 THR A N 1
ATOM 800 C CA . THR A 1 117 ? -15.815 3.736 9.331 1.00 93.19 117 THR A CA 1
ATOM 801 C C . THR A 1 117 ? -15.169 4.751 8.403 1.00 93.19 117 THR A C 1
ATOM 803 O O . THR A 1 117 ? -15.586 5.906 8.373 1.00 93.19 117 THR A O 1
ATOM 806 N N . LEU A 1 118 ? -14.130 4.324 7.697 1.00 93.75 118 LEU A N 1
ATOM 807 C CA . LEU A 1 118 ? -13.363 5.115 6.748 1.00 93.75 118 LEU A CA 1
ATOM 808 C C . LEU A 1 118 ? -13.584 4.547 5.345 1.00 93.75 118 LEU A C 1
ATOM 810 O O . LEU A 1 118 ? -13.650 3.328 5.157 1.00 93.75 118 LEU A O 1
ATOM 814 N N . GLU A 1 119 ? -13.691 5.428 4.361 1.00 92.62 119 GLU A N 1
ATOM 815 C CA . GLU A 1 119 ? -13.814 5.035 2.959 1.00 92.62 119 GLU A CA 1
ATOM 816 C C . GLU A 1 119 ? -12.526 4.395 2.444 1.00 92.62 119 GLU A C 1
ATOM 818 O O . GLU A 1 119 ? -11.439 4.792 2.853 1.00 92.62 119 GLU A O 1
ATOM 823 N N . VAL A 1 120 ? -12.657 3.441 1.513 1.00 96.06 120 VAL A N 1
ATOM 824 C CA . VAL A 1 120 ? -11.533 2.804 0.812 1.00 96.06 120 VAL A CA 1
ATOM 825 C C . VAL A 1 120 ? -11.557 3.228 -0.662 1.00 96.06 120 VAL A C 1
ATOM 827 O O . VAL A 1 120 ? -12.151 2.534 -1.495 1.00 96.06 120 VAL A O 1
ATOM 830 N N . PRO A 1 121 ? -10.908 4.356 -1.019 1.00 94.69 121 PRO A N 1
ATOM 831 C CA . PRO A 1 121 ? -11.088 4.998 -2.323 1.00 94.69 121 PRO A CA 1
ATOM 832 C C . PRO A 1 121 ? -10.546 4.173 -3.496 1.00 94.69 121 PRO A C 1
ATOM 834 O O . PRO A 1 121 ? -10.985 4.353 -4.629 1.00 94.69 121 PRO A O 1
ATOM 837 N N . ILE A 1 122 ? -9.629 3.233 -3.241 1.00 96.62 122 ILE A N 1
ATOM 838 C CA . ILE A 1 122 ? -9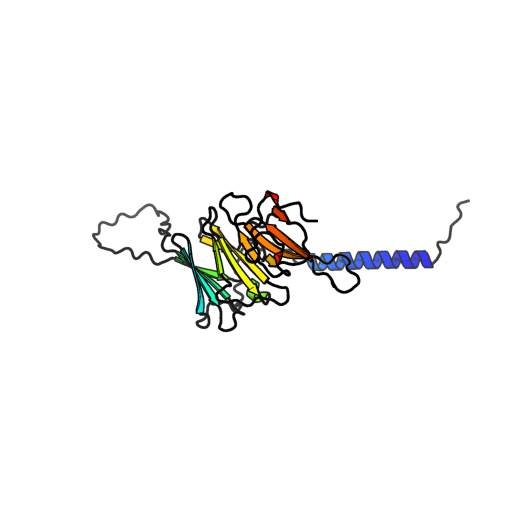.043 2.382 -4.288 1.00 96.62 122 ILE A CA 1
ATOM 839 C C . ILE A 1 122 ? -10.083 1.484 -4.970 1.00 96.62 122 ILE A C 1
ATOM 841 O O . ILE A 1 122 ? -9.907 1.116 -6.127 1.00 96.62 122 ILE A O 1
ATOM 845 N N . THR A 1 123 ? -11.198 1.176 -4.300 1.00 95.69 123 THR A N 1
ATOM 846 C CA . THR A 1 123 ? -12.294 0.396 -4.900 1.00 95.69 123 THR A CA 1
ATOM 847 C C . THR A 1 123 ? -13.009 1.171 -6.009 1.00 95.69 123 THR A C 1
ATOM 849 O O . THR A 1 123 ? -13.266 0.621 -7.078 1.00 95.69 123 THR A O 1
ATOM 852 N N . GLY A 1 124 ? -13.185 2.487 -5.836 1.00 92.75 124 GLY A N 1
ATOM 853 C CA . GLY A 1 124 ? -13.649 3.393 -6.894 1.00 92.75 124 GLY A CA 1
ATOM 854 C C . GLY A 1 124 ? -12.662 3.547 -8.061 1.00 92.75 124 GLY A C 1
ATOM 855 O O . GLY A 1 124 ? -13.037 4.052 -9.114 1.00 92.75 124 GLY A O 1
ATOM 856 N N . GLN A 1 125 ? -11.420 3.081 -7.898 1.00 94.62 125 GLN A N 1
ATOM 857 C CA . GLN A 1 125 ? -10.377 3.049 -8.933 1.00 94.62 125 GLN A CA 1
ATOM 858 C C . GLN A 1 125 ? -10.225 1.655 -9.567 1.00 94.62 125 GLN A C 1
ATOM 860 O O . GLN A 1 125 ? -9.254 1.386 -10.270 1.00 94.62 125 GLN A O 1
ATOM 865 N N . GLY A 1 126 ? -11.180 0.753 -9.321 1.00 95.44 126 GLY A N 1
ATOM 866 C CA . GLY A 1 126 ? -11.186 -0.595 -9.887 1.00 95.44 126 GLY A CA 1
ATOM 867 C C . GLY A 1 126 ? -10.314 -1.600 -9.133 1.00 95.44 126 GLY A C 1
ATOM 868 O O . GLY A 1 126 ? -10.093 -2.699 -9.642 1.00 95.44 126 GLY A O 1
ATOM 869 N N . ALA A 1 127 ? -9.819 -1.260 -7.937 1.00 97.56 127 ALA A N 1
ATOM 870 C CA . ALA A 1 127 ? -9.130 -2.228 -7.094 1.00 97.56 127 ALA A CA 1
ATOM 871 C C . ALA A 1 127 ? -10.124 -3.240 -6.506 1.00 97.56 127 ALA A C 1
ATOM 873 O O . ALA A 1 127 ? -11.160 -2.870 -5.954 1.00 97.56 127 ALA A O 1
ATOM 874 N N . THR A 1 128 ? -9.772 -4.521 -6.574 1.00 98.06 128 THR A N 1
ATOM 875 C CA . THR A 1 128 ? -10.524 -5.615 -5.951 1.00 98.06 128 THR A CA 1
ATOM 876 C C . THR A 1 128 ? -9.868 -6.030 -4.637 1.00 98.06 128 THR A C 1
ATOM 878 O O . THR A 1 128 ? -8.672 -6.338 -4.602 1.00 98.06 128 THR A O 1
ATOM 881 N N . LEU A 1 129 ? -10.651 -6.044 -3.558 1.00 98.12 129 LEU A N 1
ATOM 882 C CA . LEU A 1 129 ? -10.200 -6.402 -2.214 1.00 98.12 129 LEU A CA 1
ATOM 883 C C . LEU A 1 129 ? -10.334 -7.905 -1.924 1.00 98.12 129 LEU A C 1
ATOM 885 O O . LEU A 1 129 ? -11.284 -8.563 -2.341 1.00 98.12 129 LEU A O 1
ATOM 889 N N . THR A 1 130 ? -9.393 -8.436 -1.145 1.00 98.00 130 THR A N 1
ATOM 890 C CA . THR A 1 130 ? -9.302 -9.840 -0.714 1.00 98.00 130 THR A CA 1
ATOM 891 C C . THR A 1 130 ? -8.905 -9.925 0.764 1.00 98.00 130 THR A C 1
ATOM 893 O O . THR A 1 130 ? -8.588 -8.915 1.392 1.00 98.00 130 THR A O 1
ATOM 896 N N . ALA A 1 131 ? -8.866 -11.127 1.344 1.00 97.62 131 ALA A N 1
ATOM 897 C CA . ALA A 1 131 ? -8.423 -11.308 2.731 1.00 97.62 131 ALA A CA 1
ATOM 898 C C . ALA A 1 131 ? -6.969 -10.840 2.980 1.00 97.62 131 ALA A C 1
ATOM 900 O O . ALA A 1 131 ? -6.597 -10.552 4.112 1.00 97.62 131 ALA A O 1
ATOM 901 N N . GLN A 1 132 ? -6.160 -10.722 1.924 1.00 97.38 132 GLN A N 1
ATOM 902 C CA . GLN A 1 132 ? -4.765 -10.273 1.944 1.00 97.38 132 GLN A CA 1
ATOM 903 C C . GLN A 1 132 ? -4.610 -8.767 1.671 1.00 97.38 132 GLN A C 1
ATOM 905 O O . GLN A 1 132 ? -3.490 -8.257 1.570 1.00 97.38 132 GLN A O 1
ATOM 910 N N . SER A 1 133 ? -5.726 -8.052 1.515 1.00 98.31 133 SER A N 1
ATOM 911 C CA . SER A 1 133 ? -5.733 -6.624 1.202 1.00 98.31 133 SER A CA 1
ATOM 912 C C . SER A 1 133 ? -5.374 -5.730 2.377 1.00 98.31 133 SER A C 1
ATOM 914 O O . SER A 1 133 ? -5.052 -4.573 2.142 1.00 98.31 133 SER A O 1
ATOM 916 N N . LEU A 1 134 ? -5.433 -6.228 3.614 1.00 98.69 134 LEU A N 1
ATOM 917 C CA . LEU A 1 134 ? -5.085 -5.463 4.808 1.00 98.69 134 LEU A CA 1
ATOM 918 C C . LEU A 1 134 ? -3.699 -5.870 5.308 1.00 98.69 134 LEU A C 1
ATOM 920 O O . LEU A 1 134 ? -3.497 -7.012 5.716 1.00 98.69 134 LEU A O 1
ATOM 924 N N . VAL A 1 135 ? -2.769 -4.921 5.310 1.00 98.19 135 VAL A N 1
ATOM 925 C CA . VAL A 1 135 ? -1.455 -5.048 5.949 1.00 98.19 135 VAL A CA 1
ATOM 926 C C . VAL A 1 135 ? -1.325 -3.903 6.930 1.00 98.19 135 VAL A C 1
ATOM 928 O O . VAL A 1 135 ? -1.541 -2.760 6.546 1.00 98.19 135 VAL A O 1
ATOM 931 N N . CYS A 1 136 ? -0.985 -4.185 8.179 1.00 98.25 136 CYS A N 1
ATOM 932 C CA . CYS A 1 136 ? -0.778 -3.132 9.158 1.00 98.25 136 CYS A CA 1
ATOM 933 C C . CYS A 1 136 ? 0.507 -3.343 9.935 1.00 98.25 136 CYS A C 1
ATOM 935 O O . CYS A 1 136 ? 0.907 -4.481 10.171 1.00 98.25 136 CYS A O 1
ATOM 937 N N . ASP A 1 137 ? 1.083 -2.230 10.360 1.00 97.94 137 ASP A N 1
ATOM 938 C CA . ASP A 1 137 ? 2.314 -2.163 11.118 1.00 97.94 137 ASP A CA 1
ATOM 939 C C . ASP A 1 137 ? 2.103 -1.317 12.388 1.00 97.94 137 ASP A C 1
ATOM 941 O O . ASP A 1 137 ? 1.527 -0.224 12.311 1.00 97.94 137 ASP A O 1
ATOM 945 N N . PRO A 1 138 ? 2.492 -1.822 13.573 1.00 96.62 138 PRO A N 1
ATOM 946 C CA . PRO A 1 138 ? 2.287 -1.141 14.843 1.00 96.62 138 PRO A CA 1
ATOM 947 C C . PRO A 1 138 ? 3.427 -0.184 15.226 1.00 96.62 138 PRO A C 1
ATOM 949 O O . PRO A 1 138 ? 3.463 0.187 16.398 1.00 96.62 138 PRO A O 1
ATOM 952 N N . GLY A 1 139 ? 4.348 0.162 14.315 1.00 95.56 139 GLY A N 1
ATOM 953 C CA . GLY A 1 139 ? 5.523 0.999 14.585 1.00 95.56 139 GLY A CA 1
ATOM 954 C C . GLY A 1 139 ? 5.227 2.354 15.249 1.00 95.56 139 GLY A C 1
ATOM 955 O O . GLY A 1 139 ? 4.100 2.673 15.630 1.00 95.56 139 GLY A O 1
ATOM 956 N N . ASN A 1 140 ? 6.249 3.201 15.382 1.00 95.31 140 ASN A N 1
ATOM 957 C CA . ASN A 1 140 ? 6.171 4.508 16.050 1.00 95.31 140 ASN A CA 1
ATOM 958 C C . ASN A 1 140 ? 4.995 5.364 15.553 1.00 95.31 140 ASN A C 1
ATOM 960 O O . ASN A 1 140 ? 4.330 6.030 16.351 1.00 95.31 140 ASN A O 1
ATOM 964 N N . THR A 1 141 ? 4.702 5.294 14.253 1.00 95.94 141 THR A N 1
ATOM 965 C CA . THR A 1 141 ? 3.432 5.753 13.681 1.00 95.94 141 THR A CA 1
ATOM 966 C C . THR A 1 141 ? 2.638 4.548 13.178 1.00 95.94 141 THR A C 1
ATOM 968 O O . THR A 1 141 ? 2.900 4.080 12.069 1.00 95.94 141 THR A O 1
ATOM 971 N N . PRO A 1 142 ? 1.640 4.052 13.935 1.00 97.44 142 PRO A N 1
ATOM 972 C CA . PRO A 1 142 ? 0.890 2.882 13.511 1.00 97.44 142 PRO A CA 1
ATOM 973 C C . PRO A 1 142 ? 0.144 3.132 12.201 1.00 97.44 142 PRO A C 1
ATOM 975 O O . PRO A 1 142 ? -0.555 4.145 12.048 1.00 97.44 142 PRO A O 1
ATOM 978 N N . ALA A 1 143 ? 0.268 2.192 11.269 1.00 97.94 143 ALA A N 1
ATOM 979 C CA . ALA A 1 143 ? -0.206 2.343 9.904 1.00 97.94 143 ALA A CA 1
ATOM 980 C C . ALA A 1 143 ? -0.919 1.090 9.402 1.00 97.94 143 ALA A C 1
ATOM 982 O O . ALA A 1 143 ? -0.596 -0.031 9.779 1.00 97.94 143 ALA A O 1
ATOM 983 N N . CYS A 1 144 ? -1.876 1.288 8.504 1.00 98.62 144 CYS A N 1
ATOM 984 C CA . CYS A 1 144 ? -2.489 0.227 7.722 1.00 98.62 144 CYS A CA 1
ATOM 985 C C . CYS A 1 144 ? -2.455 0.600 6.244 1.00 98.62 144 CYS A C 1
ATOM 987 O O . CYS A 1 144 ? -2.931 1.662 5.848 1.00 98.62 144 CYS A O 1
ATOM 989 N N . LEU A 1 145 ? -1.945 -0.305 5.424 1.00 98.69 145 LEU A N 1
ATOM 990 C CA . LEU A 1 145 ? -2.067 -0.305 3.979 1.00 98.69 145 LEU A CA 1
ATOM 991 C C . LEU A 1 145 ? -3.260 -1.182 3.592 1.00 98.69 145 LEU A C 1
ATOM 993 O O . LEU A 1 145 ? -3.272 -2.390 3.843 1.00 98.69 145 LEU A O 1
ATOM 997 N N . VAL A 1 146 ? -4.253 -0.575 2.944 1.00 98.69 146 VAL A N 1
ATOM 998 C CA . VAL A 1 146 ? -5.309 -1.310 2.240 1.00 98.69 146 VAL A CA 1
ATOM 999 C C . VAL A 1 146 ? -4.949 -1.339 0.764 1.00 98.69 146 VAL A C 1
ATOM 1001 O O . VAL A 1 146 ? -4.883 -0.280 0.148 1.00 98.69 146 VAL A O 1
ATOM 1004 N N . ARG A 1 147 ? -4.720 -2.524 0.196 1.00 98.44 147 ARG A N 1
ATOM 1005 C CA . ARG A 1 147 ? -4.281 -2.716 -1.197 1.00 98.44 147 ARG A CA 1
ATOM 1006 C C . ARG A 1 147 ? -5.162 -3.701 -1.958 1.00 98.44 147 ARG A C 1
ATOM 1008 O O . ARG A 1 147 ? -5.683 -4.649 -1.378 1.00 98.44 147 ARG A O 1
ATOM 1015 N N . GLY A 1 148 ? -5.302 -3.518 -3.262 1.00 98.12 148 GLY A N 1
ATOM 1016 C CA . GLY A 1 148 ? -6.071 -4.412 -4.126 1.00 98.12 148 GLY A CA 1
ATOM 1017 C C . GLY A 1 148 ? -5.548 -4.421 -5.557 1.00 98.12 148 GLY A C 1
ATOM 1018 O O . GLY A 1 148 ? -4.838 -3.508 -5.975 1.00 98.12 148 GLY A O 1
ATOM 1019 N N . ASN A 1 149 ? -5.906 -5.462 -6.305 1.00 97.69 149 ASN A N 1
ATOM 1020 C CA . ASN A 1 149 ? -5.499 -5.610 -7.702 1.00 97.69 149 ASN A CA 1
ATOM 1021 C C . ASN A 1 149 ? -6.443 -4.832 -8.621 1.00 97.69 149 ASN A C 1
ATOM 1023 O O . ASN A 1 149 ? -7.657 -4.882 -8.433 1.00 97.69 149 ASN A O 1
ATOM 1027 N N . SER A 1 150 ? -5.888 -4.170 -9.630 1.00 96.06 150 SER A N 1
ATOM 1028 C CA . SER A 1 150 ? -6.603 -3.431 -10.674 1.00 96.06 150 SER A CA 1
ATOM 1029 C C . SER A 1 150 ? -5.989 -3.719 -12.050 1.00 96.06 150 SER A C 1
ATOM 1031 O O . SER A 1 150 ? -4.960 -4.390 -12.158 1.00 96.06 150 SER A O 1
ATOM 1033 N N . SER A 1 151 ? -6.564 -3.155 -13.114 1.00 93.69 151 SER A N 1
ATOM 1034 C CA . SER A 1 151 ? -5.965 -3.208 -14.455 1.00 93.69 151 SER A CA 1
ATOM 1035 C C . SER A 1 151 ? -4.628 -2.463 -14.566 1.00 93.69 151 SER A C 1
ATOM 1037 O O . SER A 1 151 ? -3.877 -2.712 -15.503 1.00 93.69 151 SER A O 1
ATOM 1039 N N . GLN A 1 152 ? -4.330 -1.545 -13.641 1.00 90.69 152 GLN A N 1
ATOM 1040 C CA . GLN A 1 152 ? -3.080 -0.775 -13.603 1.00 90.69 152 GLN A CA 1
ATOM 1041 C C . GLN A 1 152 ? -1.993 -1.446 -12.745 1.00 90.69 152 GLN A C 1
ATOM 1043 O O . GLN A 1 152 ? -0.885 -0.930 -12.644 1.00 90.69 152 GLN A O 1
ATOM 1048 N N . GLY A 1 153 ? -2.296 -2.595 -12.133 1.00 95.12 153 GLY A N 1
ATOM 1049 C CA . GLY A 1 153 ? -1.462 -3.233 -11.118 1.00 95.12 153 GLY A CA 1
ATOM 1050 C C . GLY A 1 153 ? -2.093 -3.138 -9.731 1.00 95.12 153 GLY A C 1
ATOM 1051 O O . GLY A 1 153 ? -3.314 -3.029 -9.592 1.00 95.12 153 GLY A O 1
ATOM 1052 N N . THR A 1 154 ? -1.270 -3.197 -8.693 1.00 98.00 154 THR A N 1
ATOM 1053 C CA . THR A 1 154 ? -1.718 -3.121 -7.302 1.00 98.00 154 THR A CA 1
ATOM 1054 C C . THR A 1 154 ? -1.849 -1.661 -6.884 1.00 98.00 154 THR A C 1
ATOM 1056 O O . THR A 1 154 ? -0.868 -0.923 -6.913 1.00 98.00 154 THR A O 1
ATOM 1059 N N . ILE A 1 155 ? -3.042 -1.243 -6.462 1.00 98.06 155 ILE A N 1
ATOM 1060 C CA . ILE A 1 155 ? -3.298 0.101 -5.924 1.00 98.06 155 ILE A CA 1
ATOM 1061 C C . ILE A 1 155 ? -3.508 -0.017 -4.415 1.00 98.06 155 ILE A C 1
ATOM 1063 O O . ILE A 1 155 ? -4.150 -0.966 -3.959 1.00 98.06 155 ILE A O 1
ATOM 1067 N N . GLY A 1 156 ? -2.994 0.926 -3.624 1.00 98.06 156 GLY A N 1
ATOM 1068 C CA . GLY A 1 156 ? -3.148 0.896 -2.173 1.00 98.06 156 GLY A CA 1
ATOM 1069 C C . GLY A 1 156 ? -3.223 2.260 -1.505 1.00 98.06 156 GLY A C 1
ATOM 1070 O O . GLY A 1 156 ? -2.593 3.218 -1.932 1.00 98.06 156 GLY A O 1
ATOM 1071 N N . GLN A 1 157 ? -4.010 2.335 -0.437 1.0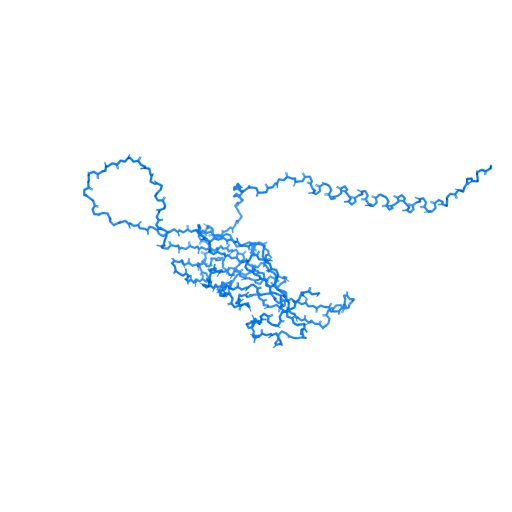0 98.12 157 GLN A N 1
ATOM 1072 C CA . GLN A 1 157 ? -4.219 3.520 0.387 1.00 98.12 157 GLN A CA 1
ATOM 1073 C C . GLN A 1 157 ? -3.635 3.295 1.782 1.00 98.12 157 GLN A C 1
ATOM 1075 O O . GLN A 1 157 ? -3.892 2.263 2.405 1.00 98.12 157 GLN A O 1
ATOM 1080 N N . ILE A 1 158 ? -2.912 4.293 2.287 1.00 98.38 158 ILE A N 1
ATOM 1081 C CA . ILE A 1 158 ? -2.397 4.322 3.658 1.00 98.38 158 ILE A CA 1
ATOM 1082 C C . ILE A 1 158 ? -3.416 4.960 4.598 1.00 98.38 158 ILE A C 1
ATOM 1084 O O . ILE A 1 158 ? -4.008 5.988 4.262 1.00 98.38 158 ILE A O 1
ATOM 1088 N N . TYR A 1 159 ? -3.565 4.381 5.787 1.00 98.12 159 TYR A N 1
ATOM 1089 C CA . TYR A 1 159 ? -4.285 4.926 6.935 1.00 98.12 159 TYR A CA 1
ATOM 1090 C C . TYR A 1 159 ? -3.334 5.003 8.116 1.00 98.12 159 TYR A C 1
ATOM 1092 O O . TYR A 1 159 ? -2.662 4.025 8.428 1.00 98.12 159 TYR A O 1
ATOM 1100 N N . LEU A 1 160 ? -3.303 6.150 8.785 1.00 97.00 160 LEU A N 1
ATOM 1101 C CA . LEU A 1 160 ? -2.414 6.401 9.914 1.00 97.00 160 LEU A CA 1
ATOM 1102 C C . LEU A 1 160 ? -3.216 6.607 11.184 1.00 97.00 160 LEU A C 1
ATOM 1104 O O . LEU A 1 160 ? -4.225 7.324 11.177 1.00 97.00 160 LEU A O 1
ATOM 1108 N N . ARG A 1 161 ? -2.731 6.034 12.285 1.00 95.06 161 ARG A N 1
ATOM 1109 C CA . ARG A 1 161 ? -3.216 6.374 13.617 1.00 95.06 161 ARG A CA 1
ATOM 1110 C C . ARG A 1 161 ? -2.656 7.731 14.025 1.00 95.06 161 ARG A C 1
ATOM 1112 O O . ARG A 1 161 ? -1.457 7.904 14.204 1.00 95.06 161 ARG A O 1
ATOM 1119 N N . ARG A 1 162 ? -3.551 8.692 14.224 1.00 89.94 162 ARG A N 1
ATOM 1120 C CA . ARG A 1 162 ? -3.274 10.007 14.811 1.00 89.94 162 ARG A CA 1
ATOM 1121 C C . ARG A 1 162 ? -3.925 10.104 16.191 1.00 89.94 162 ARG A C 1
ATOM 1123 O O . ARG A 1 162 ? -4.695 9.231 16.598 1.00 89.94 162 ARG A O 1
ATOM 1130 N N . SER A 1 163 ? -3.651 11.190 16.910 1.00 85.00 163 SER A N 1
ATOM 1131 C CA . SER A 1 163 ? -4.209 11.438 18.251 1.00 85.00 163 SER A CA 1
ATOM 1132 C C . SER A 1 163 ? -5.743 11.414 18.288 1.00 85.00 163 SER A C 1
ATOM 1134 O O . SER A 1 163 ? -6.333 10.988 19.278 1.00 85.00 163 SER A O 1
ATOM 1136 N N . THR A 1 164 ? -6.398 11.833 17.204 1.00 83.06 164 THR A N 1
ATOM 1137 C CA . THR A 1 164 ? -7.862 11.895 17.087 1.00 83.06 164 THR A CA 1
ATOM 1138 C C . THR A 1 164 ? -8.500 10.617 16.538 1.00 83.06 164 THR A C 1
ATOM 1140 O O . THR A 1 164 ? -9.724 10.510 16.546 1.00 83.06 164 THR A O 1
ATOM 1143 N N . GLY A 1 165 ? -7.704 9.643 16.088 1.00 90.62 165 GLY A N 1
ATOM 1144 C CA . GLY A 1 165 ? -8.183 8.405 15.473 1.00 90.62 165 GLY A CA 1
ATOM 1145 C C . GLY A 1 165 ? -7.422 8.053 14.199 1.00 90.62 165 GLY A C 1
ATOM 1146 O O . GLY A 1 165 ? -6.334 8.565 13.943 1.00 90.62 165 GLY A O 1
ATOM 1147 N N . TRP A 1 166 ? -7.995 7.158 13.402 1.00 95.25 166 TRP A N 1
ATOM 1148 C CA . TRP A 1 166 ? -7.431 6.754 12.117 1.00 95.25 166 TRP A CA 1
ATOM 1149 C C . TRP A 1 166 ? -7.932 7.645 10.988 1.00 95.25 166 TRP A C 1
ATOM 1151 O O . TRP A 1 166 ? -9.110 8.003 10.949 1.00 95.25 166 TRP A O 1
ATOM 1161 N N . SER A 1 167 ? -7.057 7.966 10.041 1.00 94.56 167 SER A N 1
ATOM 1162 C CA . SER A 1 167 ? -7.440 8.656 8.810 1.00 94.56 167 SER A CA 1
ATOM 1163 C C . SER A 1 167 ? -6.529 8.287 7.649 1.00 94.56 167 SER A C 1
ATOM 1165 O O . SER A 1 167 ? -5.363 7.943 7.849 1.00 94.56 167 SER A O 1
ATOM 1167 N N . ALA A 1 168 ? -7.068 8.361 6.430 1.00 95.00 168 ALA A N 1
ATOM 1168 C CA . ALA A 1 168 ? -6.288 8.170 5.215 1.00 95.00 168 ALA A CA 1
ATOM 1169 C C . ALA A 1 168 ? -5.131 9.189 5.135 1.00 95.00 168 ALA A C 1
ATOM 1171 O O . ALA A 1 168 ? -5.225 10.309 5.650 1.00 95.00 168 ALA A O 1
ATOM 1172 N N . SER A 1 169 ? -4.025 8.788 4.514 1.00 93.38 169 SER A N 1
ATOM 1173 C CA . SER A 1 169 ? -2.841 9.616 4.281 1.00 93.38 169 SER A CA 1
ATOM 1174 C C . SER A 1 169 ? -2.544 9.694 2.789 1.00 93.38 169 SER A C 1
ATOM 1176 O O . SER A 1 169 ? -2.343 8.663 2.153 1.00 93.38 169 SER A O 1
ATOM 1178 N N . GLY A 1 170 ? -2.507 10.913 2.246 1.00 89.50 170 GLY A N 1
ATOM 1179 C CA . GLY A 1 170 ? -2.136 11.168 0.854 1.00 89.50 170 GLY A CA 1
ATOM 1180 C C . GLY A 1 170 ? -3.059 10.525 -0.187 1.00 89.50 170 GLY A C 1
ATOM 1181 O O . GLY A 1 170 ? -4.168 10.084 0.115 1.00 89.50 170 GLY A O 1
ATOM 1182 N N . ASN A 1 171 ? -2.575 10.501 -1.429 1.00 93.56 171 ASN A N 1
ATOM 1183 C CA . ASN A 1 171 ? -3.214 9.796 -2.539 1.00 93.56 171 ASN A CA 1
ATOM 1184 C C . ASN A 1 171 ? -2.851 8.301 -2.507 1.00 93.56 171 ASN A C 1
ATOM 1186 O O . ASN A 1 171 ? -1.802 7.947 -1.965 1.00 93.56 171 ASN A O 1
ATOM 1190 N N . PRO A 1 172 ? -3.652 7.427 -3.138 1.00 96.69 172 PRO A N 1
ATOM 1191 C CA . PRO A 1 172 ? -3.267 6.038 -3.327 1.00 96.69 172 PRO A CA 1
ATOM 1192 C C . PRO A 1 172 ? -1.956 5.873 -4.097 1.00 96.69 172 PRO A C 1
ATOM 1194 O O . PRO A 1 172 ? -1.672 6.594 -5.053 1.00 96.69 172 PRO A O 1
ATOM 1197 N N . TYR A 1 173 ? -1.193 4.865 -3.696 1.00 97.94 173 TYR A N 1
ATOM 1198 C CA . TYR A 1 173 ? 0.019 4.409 -4.355 1.00 97.94 173 TYR A CA 1
ATOM 1199 C C . TYR A 1 173 ? -0.333 3.351 -5.394 1.00 97.94 173 TYR A C 1
ATOM 1201 O O . TYR A 1 173 ? -1.229 2.536 -5.173 1.00 97.94 173 TYR A O 1
ATOM 1209 N N . VAL A 1 174 ? 0.400 3.332 -6.503 1.00 97.38 174 VAL A N 1
ATOM 1210 C CA . VAL A 1 174 ? 0.253 2.332 -7.564 1.00 97.38 174 VAL A CA 1
ATOM 1211 C C . VAL A 1 174 ? 1.575 1.594 -7.715 1.00 97.38 174 VAL A C 1
ATOM 1213 O O . VAL A 1 174 ? 2.629 2.221 -7.764 1.00 97.38 174 VAL A O 1
ATOM 1216 N N . SER A 1 175 ? 1.518 0.269 -7.783 1.00 97.62 175 SER A N 1
ATOM 1217 C CA . SER A 1 175 ? 2.618 -0.598 -8.193 1.00 97.62 175 SER A CA 1
ATOM 1218 C C . SER A 1 175 ? 2.181 -1.382 -9.415 1.00 97.62 175 SER A C 1
ATOM 1220 O O . SER A 1 175 ? 1.274 -2.212 -9.342 1.00 97.62 175 SER A O 1
ATOM 1222 N N . ASP A 1 176 ? 2.853 -1.155 -10.532 1.00 94.62 176 ASP A N 1
ATOM 1223 C CA . ASP A 1 176 ? 2.591 -1.888 -11.761 1.00 94.62 176 ASP A CA 1
ATOM 1224 C C . ASP A 1 176 ? 3.553 -3.087 -11.935 1.00 94.62 176 ASP A C 1
ATOM 1226 O O . ASP A 1 176 ? 3.288 -3.978 -12.739 1.00 94.62 176 ASP A O 1
ATOM 1230 N N . GLY A 1 177 ? 4.602 -3.180 -11.108 1.00 92.81 177 GLY A N 1
ATOM 1231 C CA . GLY A 1 177 ? 5.561 -4.290 -11.038 1.00 92.81 177 GLY A CA 1
ATOM 1232 C C . GLY A 1 177 ? 5.255 -5.372 -9.990 1.00 92.81 177 GLY A C 1
ATOM 1233 O O . GLY A 1 177 ? 6.098 -6.228 -9.730 1.00 92.81 177 GLY A O 1
ATOM 1234 N N . GLY A 1 178 ? 4.054 -5.369 -9.402 1.00 90.00 178 GLY A N 1
ATOM 1235 C CA . GLY A 1 178 ? 3.502 -6.526 -8.681 1.00 90.00 178 GLY A CA 1
ATOM 1236 C C . GLY A 1 178 ? 3.731 -6.579 -7.167 1.00 90.00 178 GLY A C 1
ATOM 1237 O O . GLY A 1 178 ? 3.326 -7.559 -6.544 1.00 90.00 178 GLY A O 1
ATOM 1238 N N . TYR A 1 179 ? 4.311 -5.545 -6.551 1.00 97.25 179 TYR A N 1
ATOM 1239 C CA . TYR A 1 179 ? 4.463 -5.473 -5.095 1.00 97.25 179 TYR A CA 1
ATOM 1240 C C . TYR A 1 179 ? 4.189 -4.066 -4.560 1.00 97.25 179 TYR A C 1
ATOM 1242 O O . TYR A 1 179 ? 4.820 -3.090 -4.956 1.00 97.25 179 TYR A O 1
ATOM 1250 N N . LEU A 1 180 ? 3.263 -3.982 -3.607 1.00 98.56 180 LEU A N 1
ATOM 1251 C 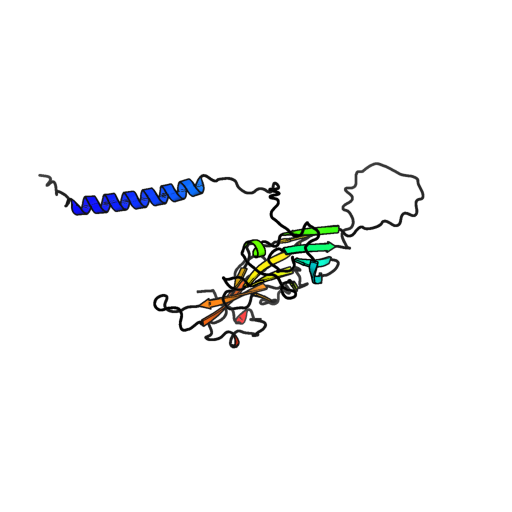CA . LEU A 1 180 ? 2.967 -2.778 -2.837 1.00 98.56 180 LEU A CA 1
ATOM 1252 C C . LEU A 1 180 ? 2.866 -3.167 -1.367 1.00 98.56 180 LEU A C 1
ATOM 1254 O O . LEU A 1 180 ? 1.923 -3.875 -1.017 1.00 98.56 180 LEU A O 1
ATOM 1258 N N . GLY A 1 181 ? 3.804 -2.749 -0.523 1.00 98.31 181 GLY A N 1
ATOM 1259 C CA . GLY A 1 181 ? 3.921 -3.206 0.866 1.00 98.31 181 GLY A CA 1
ATOM 1260 C C . GLY A 1 181 ? 4.366 -2.123 1.843 1.00 98.31 181 GLY A C 1
ATOM 1261 O O . GLY A 1 181 ? 4.554 -0.970 1.458 1.00 98.31 181 GLY A O 1
ATOM 1262 N N . LEU A 1 182 ? 4.499 -2.533 3.106 1.00 98.50 182 LEU A N 1
ATOM 1263 C CA . LEU A 1 182 ? 5.037 -1.731 4.202 1.00 98.50 182 LEU A CA 1
ATOM 1264 C C . LEU A 1 182 ? 6.314 -2.387 4.731 1.00 98.50 182 LEU A C 1
ATOM 1266 O O . LEU A 1 182 ? 6.315 -3.607 4.917 1.00 98.50 182 LEU A O 1
ATOM 1270 N N . PHE A 1 183 ? 7.363 -1.601 4.957 1.00 98.38 183 PHE A N 1
ATOM 1271 C CA . PHE A 1 183 ? 8.610 -2.039 5.593 1.00 98.38 183 PHE A CA 1
ATOM 1272 C C . PHE A 1 183 ? 9.389 -0.818 6.091 1.00 98.38 183 PHE A C 1
ATOM 1274 O O . PHE A 1 183 ? 9.436 0.178 5.382 1.00 98.38 183 PHE A O 1
ATOM 1281 N N . ASP A 1 184 ? 9.985 -0.889 7.277 1.00 97.94 184 ASP A N 1
ATOM 1282 C CA . ASP A 1 184 ? 10.856 0.159 7.830 1.00 97.94 184 ASP A CA 1
ATOM 1283 C C . ASP A 1 184 ? 12.227 0.120 7.130 1.00 97.94 184 ASP A C 1
ATOM 1285 O O . ASP A 1 184 ? 13.024 -0.789 7.379 1.00 97.94 184 ASP A O 1
ATOM 1289 N N . VAL A 1 185 ? 12.461 1.041 6.189 1.00 98.44 185 VAL A N 1
ATOM 1290 C CA . VAL A 1 185 ? 13.659 1.034 5.331 1.00 98.44 185 VAL A CA 1
ATOM 1291 C C . VAL A 1 185 ? 14.816 1.807 5.966 1.00 98.44 185 VAL A C 1
ATOM 1293 O O . VAL A 1 185 ? 15.976 1.415 5.785 1.00 98.44 185 VAL A O 1
ATOM 1296 N N . ASP A 1 186 ? 14.518 2.887 6.693 1.00 96.00 186 ASP A N 1
ATOM 1297 C CA . ASP A 1 186 ? 15.507 3.767 7.332 1.00 96.00 186 ASP A CA 1
ATOM 1298 C C . ASP A 1 186 ? 15.781 3.433 8.814 1.00 96.00 186 ASP A C 1
ATOM 1300 O O . ASP A 1 186 ? 16.702 3.982 9.426 1.00 96.00 186 ASP A O 1
ATOM 1304 N N . GLY A 1 187 ? 15.067 2.456 9.375 1.00 96.06 187 GLY A N 1
ATOM 1305 C CA . GLY A 1 187 ? 15.291 1.940 10.723 1.00 96.06 187 GLY A CA 1
ATOM 1306 C C . GLY A 1 187 ? 14.761 2.859 11.822 1.00 96.06 187 GLY A C 1
ATOM 13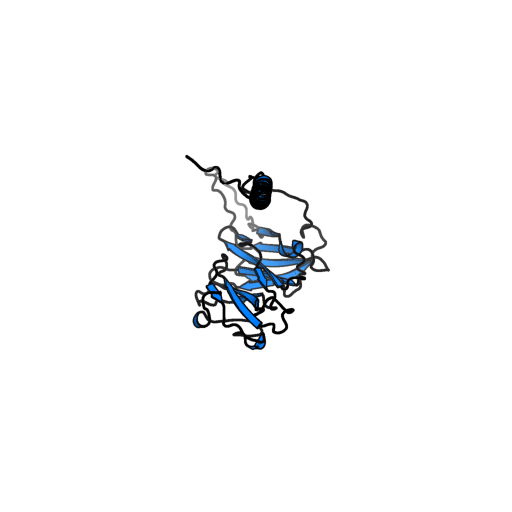07 O O . GLY A 1 187 ? 15.172 2.718 12.981 1.00 96.06 187 GLY A O 1
ATOM 1308 N N . ASP A 1 188 ? 13.880 3.808 11.493 1.00 95.31 188 ASP A N 1
ATOM 1309 C CA . ASP A 1 188 ? 13.287 4.737 12.457 1.00 95.31 188 ASP A CA 1
ATOM 1310 C C . ASP A 1 188 ? 12.102 4.127 13.244 1.00 95.31 188 ASP A C 1
ATOM 1312 O O . ASP A 1 188 ? 11.486 4.796 14.090 1.00 95.31 188 ASP A O 1
ATOM 1316 N N . ASN A 1 189 ? 11.818 2.837 13.017 1.00 96.38 189 ASN A N 1
ATOM 1317 C CA . ASN A 1 189 ? 10.692 2.075 13.554 1.00 96.38 189 ASN A CA 1
ATOM 1318 C C . ASN A 1 189 ? 9.326 2.608 13.083 1.00 96.38 189 ASN A C 1
ATOM 1320 O O . ASN A 1 189 ? 8.306 2.392 13.744 1.00 96.38 189 ASN A O 1
ATOM 1324 N N . THR A 1 190 ? 9.279 3.298 11.947 1.00 96.88 190 THR A N 1
ATOM 1325 C CA . THR A 1 190 ? 8.079 3.684 11.202 1.00 96.88 190 THR A CA 1
ATOM 1326 C C . THR A 1 190 ? 8.138 3.025 9.831 1.00 96.88 190 THR A C 1
ATOM 1328 O O . THR A 1 190 ? 9.051 3.253 9.057 1.00 96.88 190 THR A O 1
ATOM 1331 N N . SER A 1 191 ? 7.140 2.210 9.491 1.00 98.00 191 SER A N 1
ATOM 1332 C CA . SER A 1 191 ? 7.121 1.576 8.168 1.00 98.00 191 SER A CA 1
ATOM 1333 C C . SER A 1 191 ? 7.074 2.590 7.027 1.00 98.00 191 SER A C 1
ATOM 1335 O O . SER A 1 191 ? 6.246 3.490 7.052 1.00 98.00 191 SER A O 1
ATOM 1337 N N . ASP A 1 192 ? 7.815 2.344 5.956 1.00 98.31 192 ASP A N 1
ATOM 1338 C CA . ASP A 1 192 ? 7.715 3.047 4.682 1.00 98.31 192 ASP A CA 1
ATOM 1339 C C . ASP A 1 192 ? 6.823 2.307 3.688 1.00 98.31 192 ASP A C 1
ATOM 1341 O O . ASP A 1 192 ? 6.588 1.101 3.777 1.00 98.31 192 ASP A O 1
ATOM 1345 N N . VAL A 1 193 ? 6.321 3.039 2.698 1.00 98.62 193 VAL A N 1
ATOM 1346 C CA . VAL A 1 193 ? 5.563 2.502 1.572 1.00 98.62 193 VAL A CA 1
ATOM 1347 C C . VAL A 1 193 ? 6.519 2.112 0.457 1.00 98.62 193 VAL A C 1
ATOM 1349 O O . VAL A 1 193 ? 7.203 2.958 -0.119 1.00 98.62 193 VAL A O 1
ATOM 1352 N N . ILE A 1 194 ? 6.496 0.838 0.083 1.00 98.75 194 ILE A N 1
ATOM 1353 C CA . ILE A 1 194 ? 7.285 0.313 -1.030 1.00 98.75 194 ILE A CA 1
ATOM 1354 C C . ILE A 1 194 ? 6.350 -0.013 -2.182 1.00 98.75 194 ILE A C 1
ATOM 1356 O O . ILE A 1 194 ? 5.404 -0.783 -2.021 1.00 98.75 194 ILE A O 1
ATOM 1360 N N . THR A 1 195 ? 6.648 0.525 -3.361 1.00 98.50 195 THR A N 1
ATOM 1361 C CA . THR A 1 195 ? 5.994 0.170 -4.626 1.00 98.50 195 THR A CA 1
ATOM 1362 C C . THR A 1 195 ? 7.026 -0.421 -5.579 1.00 98.50 195 THR A C 1
ATOM 1364 O O . THR A 1 195 ? 8.125 0.108 -5.673 1.00 98.50 195 THR A O 1
ATOM 1367 N N . VAL A 1 196 ? 6.699 -1.474 -6.323 1.00 98.00 196 VAL A N 1
ATOM 1368 C CA . VAL A 1 196 ? 7.543 -1.933 -7.438 1.00 98.00 196 VAL A CA 1
ATOM 1369 C C . VAL A 1 196 ? 6.990 -1.385 -8.743 1.00 98.00 196 VAL A C 1
ATOM 1371 O O . VAL A 1 196 ? 5.800 -1.547 -9.025 1.00 98.00 196 VAL A O 1
ATOM 1374 N N . GLN A 1 197 ? 7.848 -0.737 -9.523 1.00 96.31 197 GLN A N 1
ATOM 1375 C CA . GLN A 1 197 ? 7.516 -0.127 -10.806 1.00 96.31 197 GLN A CA 1
ATOM 1376 C C . GLN A 1 197 ? 8.199 -0.886 -11.938 1.00 96.31 197 GLN A C 1
ATOM 1378 O O . GLN A 1 197 ? 9.325 -1.360 -11.774 1.00 96.31 197 GLN A O 1
ATOM 1383 N N . ARG A 1 198 ? 7.544 -0.979 -13.093 1.00 92.75 198 ARG A N 1
ATOM 1384 C CA . ARG A 1 198 ? 8.183 -1.389 -14.342 1.00 92.75 198 ARG A CA 1
ATOM 1385 C C . ARG A 1 198 ? 8.913 -0.214 -14.972 1.00 92.75 198 ARG A C 1
ATOM 1387 O O . ARG A 1 198 ? 8.422 0.911 -15.016 1.00 92.75 198 ARG A O 1
ATOM 1394 N N . TYR A 1 199 ? 10.069 -0.521 -15.531 1.00 88.62 199 TYR A N 1
ATOM 1395 C CA . TYR A 1 199 ? 10.875 0.374 -16.335 1.00 88.62 199 TYR A CA 1
ATOM 1396 C C . TYR A 1 199 ? 11.055 -0.223 -17.730 1.00 88.62 199 TYR A C 1
ATOM 1398 O O . TYR A 1 199 ? 11.451 -1.380 -17.884 1.00 88.62 199 TYR A O 1
ATOM 1406 N N . CYS A 1 200 ? 10.765 0.584 -18.748 1.00 83.69 200 CYS A N 1
ATOM 1407 C CA . CYS A 1 200 ? 10.875 0.210 -20.153 1.00 83.69 200 CYS A CA 1
ATOM 1408 C C . CYS A 1 200 ? 11.925 1.106 -20.826 1.00 83.69 200 CYS A C 1
ATOM 1410 O O . CYS A 1 200 ? 11.578 2.200 -21.286 1.00 83.69 200 CYS A O 1
ATOM 1412 N N . PRO A 1 201 ? 13.203 0.694 -20.881 1.00 68.75 201 PRO A N 1
ATOM 1413 C CA . PRO A 1 201 ? 14.208 1.437 -21.627 1.00 68.75 201 PRO A CA 1
ATOM 1414 C C . PRO A 1 201 ? 13.887 1.355 -23.126 1.00 68.75 201 PRO A C 1
ATOM 1416 O O . PRO A 1 201 ? 13.866 0.270 -23.694 1.00 68.75 201 PRO A O 1
ATOM 1419 N N . GLY A 1 202 ? 13.634 2.503 -23.763 1.00 65.44 202 GLY A N 1
ATOM 1420 C CA . GLY A 1 202 ? 13.293 2.583 -25.189 1.00 65.44 202 GLY A CA 1
ATOM 1421 C C . GLY A 1 202 ? 11.785 2.508 -25.445 1.00 65.44 202 GLY A C 1
ATOM 1422 O O . GLY A 1 202 ? 11.215 1.450 -25.668 1.00 65.44 202 GLY A O 1
ATOM 1423 N N . ALA A 1 203 ? 11.115 3.662 -25.448 1.00 56.41 203 ALA A N 1
ATOM 1424 C CA . ALA A 1 203 ? 9.659 3.780 -25.601 1.00 56.41 203 ALA A CA 1
ATOM 1425 C C . ALA A 1 203 ? 9.115 3.477 -27.026 1.00 56.41 203 ALA A C 1
ATOM 1427 O O . ALA A 1 203 ? 8.011 3.907 -27.357 1.00 56.41 203 ALA A O 1
ATOM 1428 N N . GLY A 1 204 ? 9.876 2.798 -27.893 1.00 58.25 204 GLY A N 1
ATOM 1429 C CA . GLY A 1 204 ? 9.583 2.694 -29.331 1.00 58.25 204 GLY A CA 1
ATOM 1430 C C . GLY A 1 204 ? 8.943 1.381 -29.793 1.00 58.25 204 GLY A C 1
ATOM 1431 O O . GLY A 1 204 ? 8.241 1.364 -30.801 1.00 58.25 204 GLY A O 1
ATOM 1432 N N . ASP A 1 205 ? 9.162 0.289 -29.070 1.00 54.25 205 ASP A N 1
ATOM 1433 C CA . ASP A 1 205 ? 8.966 -1.076 -29.562 1.00 54.25 205 ASP A CA 1
ATOM 1434 C C . ASP A 1 205 ? 8.417 -1.995 -28.465 1.00 54.25 205 ASP A C 1
ATOM 1436 O O . ASP A 1 205 ? 8.962 -3.049 -28.167 1.00 54.25 205 ASP A O 1
ATOM 1440 N N . GLY A 1 206 ? 7.305 -1.580 -27.849 1.00 59.81 206 GLY A N 1
ATOM 1441 C CA . GLY A 1 206 ? 6.473 -2.456 -27.021 1.00 59.81 206 GLY A CA 1
ATOM 1442 C C . GLY A 1 206 ? 7.242 -3.205 -25.932 1.00 59.81 206 GLY A C 1
ATOM 1443 O O . GLY A 1 206 ? 7.321 -4.419 -26.002 1.00 59.81 206 GLY A O 1
ATOM 1444 N N . CYS A 1 207 ? 7.795 -2.479 -24.953 1.00 69.06 207 CYS A N 1
ATOM 1445 C CA . CYS A 1 207 ? 8.433 -2.963 -23.715 1.00 69.06 207 CYS A CA 1
ATOM 1446 C C . CYS A 1 207 ? 8.691 -4.485 -23.641 1.00 69.06 207 CYS A C 1
ATOM 1448 O O . CYS A 1 207 ? 7.994 -5.223 -22.939 1.00 69.06 207 CYS A O 1
ATOM 1450 N N . THR A 1 208 ? 9.683 -4.950 -24.403 1.00 64.44 208 THR A N 1
ATOM 1451 C CA . THR A 1 208 ? 10.040 -6.374 -24.510 1.00 64.44 208 THR A CA 1
ATOM 1452 C C . THR A 1 208 ? 10.909 -6.845 -23.341 1.00 64.44 208 THR A C 1
ATOM 1454 O O . THR A 1 208 ? 10.833 -8.011 -22.956 1.00 64.44 208 THR A O 1
ATOM 1457 N N . SER A 1 209 ? 11.658 -5.929 -22.721 1.00 65.00 209 SER A N 1
ATOM 1458 C CA . SER A 1 209 ? 12.417 -6.147 -21.486 1.00 65.00 209 SER A CA 1
ATOM 1459 C C . SER A 1 209 ? 11.759 -5.374 -20.346 1.00 65.00 209 SER A C 1
ATOM 1461 O O . SER A 1 209 ? 11.918 -4.159 -20.238 1.00 65.00 209 SER A O 1
ATOM 1463 N N . GLN A 1 210 ? 10.991 -6.070 -19.504 1.00 76.44 210 GLN A N 1
ATOM 1464 C CA . GLN A 1 210 ? 10.352 -5.469 -18.331 1.00 76.44 210 GLN A CA 1
ATOM 1465 C C . GLN A 1 210 ? 11.338 -5.454 -17.169 1.00 76.44 210 GLN A C 1
ATOM 1467 O O . GLN A 1 210 ? 11.349 -6.356 -16.333 1.00 76.44 210 GLN A O 1
ATOM 1472 N N . HIS A 1 211 ? 12.181 -4.427 -17.136 1.00 91.56 211 HIS A N 1
ATOM 1473 C CA . HIS A 1 211 ? 12.963 -4.156 -15.943 1.00 91.56 211 HIS A CA 1
ATOM 1474 C C . HIS A 1 211 ? 12.045 -3.662 -14.824 1.00 91.56 211 HIS A C 1
ATOM 1476 O O . HIS A 1 211 ? 10.967 -3.125 -15.084 1.00 91.56 211 HIS A O 1
ATOM 1482 N N . VAL A 1 212 ? 12.464 -3.833 -13.576 1.00 95.38 212 VAL A N 1
ATOM 1483 C CA . VAL A 1 212 ? 11.731 -3.352 -12.406 1.00 95.38 212 VAL A CA 1
ATOM 1484 C C . VAL A 1 212 ? 12.665 -2.725 -11.386 1.00 95.38 212 VAL A C 1
ATOM 1486 O O . VAL A 1 212 ? 13.834 -3.090 -11.292 1.00 95.38 212 VAL A O 1
ATOM 1489 N N . PHE A 1 213 ? 12.128 -1.806 -10.597 1.00 97.44 213 PHE A N 1
ATOM 1490 C CA . PHE A 1 213 ? 12.795 -1.223 -9.437 1.00 97.44 213 PHE A CA 1
ATOM 1491 C C . PHE A 1 213 ? 11.769 -1.005 -8.323 1.00 97.44 213 PHE A C 1
ATOM 1493 O O . PHE A 1 213 ? 10.569 -0.868 -8.586 1.00 97.44 213 PHE A O 1
ATOM 1500 N N . ALA A 1 214 ? 12.222 -0.985 -7.072 1.00 98.50 214 ALA A N 1
ATOM 1501 C CA . ALA A 1 214 ? 11.394 -0.586 -5.947 1.00 98.50 214 ALA A CA 1
ATOM 1502 C C . ALA A 1 214 ? 11.546 0.919 -5.712 1.00 98.50 214 ALA A C 1
ATOM 1504 O O . ALA A 1 214 ? 12.657 1.433 -5.667 1.00 98.50 214 ALA A O 1
ATOM 1505 N N . LYS A 1 215 ? 10.424 1.615 -5.554 1.00 98.56 215 LYS A N 1
ATOM 1506 C CA . LYS A 1 215 ? 10.337 3.021 -5.174 1.00 98.56 215 LYS A CA 1
ATOM 1507 C C . LYS A 1 215 ? 9.746 3.129 -3.776 1.00 98.56 215 LYS A C 1
ATOM 1509 O O . LYS A 1 215 ? 8.669 2.577 -3.522 1.00 98.56 215 LYS A O 1
ATOM 1514 N N . VAL A 1 216 ? 10.452 3.839 -2.904 1.00 98.69 216 VAL A N 1
ATOM 1515 C CA . VAL A 1 216 ? 10.175 3.935 -1.470 1.00 98.69 216 VAL A CA 1
ATOM 1516 C C . VAL A 1 216 ? 9.697 5.340 -1.117 1.00 98.69 216 VAL A C 1
ATOM 1518 O O . VAL A 1 216 ? 10.259 6.341 -1.568 1.00 98.69 216 VAL A O 1
ATOM 1521 N N . PHE A 1 217 ? 8.658 5.415 -0.292 1.00 98.38 217 PHE A N 1
ATOM 1522 C CA . PHE A 1 217 ? 8.104 6.655 0.234 1.00 98.38 217 PHE A CA 1
ATOM 1523 C C . PHE A 1 217 ? 7.871 6.532 1.732 1.00 98.38 217 PHE A C 1
ATOM 1525 O O . PHE A 1 217 ? 7.391 5.500 2.181 1.00 98.38 217 PHE A O 1
ATOM 1532 N N . SER A 1 218 ? 8.037 7.611 2.485 1.00 96.88 218 SER A N 1
ATOM 1533 C CA . SER A 1 218 ? 7.517 7.651 3.849 1.00 96.88 218 SER A CA 1
ATOM 1534 C C . SER A 1 218 ? 5.983 7.607 3.863 1.00 96.88 218 SER A C 1
ATOM 1536 O O . SER A 1 218 ? 5.313 7.908 2.865 1.00 96.88 218 SER A O 1
ATOM 1538 N N . LEU A 1 219 ? 5.390 7.322 5.026 1.00 95.69 219 LEU A N 1
ATOM 1539 C CA . LEU A 1 219 ? 3.927 7.265 5.225 1.00 95.69 219 LEU A CA 1
ATOM 1540 C C . LEU A 1 219 ? 3.169 8.563 4.907 1.00 95.69 219 LEU A C 1
ATOM 1542 O O . LEU A 1 219 ? 1.941 8.561 4.755 1.00 95.69 219 LEU A O 1
ATOM 1546 N N . ILE A 1 220 ? 3.882 9.688 4.848 1.00 91.94 220 ILE A N 1
ATOM 1547 C CA . ILE A 1 220 ? 3.326 10.997 4.483 1.00 91.94 220 ILE A CA 1
ATOM 1548 C C . ILE A 1 220 ? 3.541 11.338 3.001 1.00 91.94 220 ILE A C 1
ATOM 1550 O O . ILE A 1 220 ? 3.187 12.433 2.572 1.00 91.94 220 ILE A O 1
ATOM 1554 N N . GLY A 1 221 ? 4.101 10.413 2.217 1.00 94.50 221 GLY A N 1
ATOM 1555 C CA . GLY A 1 221 ? 4.259 10.541 0.769 1.00 94.50 221 GLY A CA 1
ATOM 1556 C C . GLY A 1 221 ? 5.559 11.195 0.309 1.00 94.50 221 GLY A C 1
ATOM 1557 O O . GLY A 1 221 ? 5.692 11.476 -0.881 1.00 94.50 221 GLY A O 1
ATOM 1558 N N . LYS A 1 222 ? 6.527 11.436 1.205 1.00 95.44 222 LYS A N 1
ATOM 1559 C CA . LYS A 1 222 ? 7.858 11.905 0.796 1.00 95.44 222 LYS A CA 1
ATOM 1560 C C . LYS A 1 222 ? 8.610 10.744 0.152 1.00 95.44 222 LYS A C 1
ATOM 1562 O O . LYS A 1 222 ? 8.782 9.716 0.791 1.00 95.44 222 LYS A O 1
ATOM 1567 N N . GLU A 1 223 ? 9.088 10.920 -1.072 1.00 97.44 223 GLU A N 1
ATOM 1568 C CA . GLU A 1 223 ? 9.986 9.957 -1.715 1.00 97.44 223 GLU A CA 1
ATOM 1569 C C . GLU A 1 223 ? 11.306 9.850 -0.935 1.00 97.44 223 GLU A C 1
ATOM 1571 O O . GLU A 1 223 ? 11.920 10.868 -0.600 1.00 97.44 223 GLU A O 1
ATOM 1576 N N . LEU A 1 224 ? 11.704 8.618 -0.616 1.00 98.00 224 LEU A N 1
ATOM 1577 C CA . LEU A 1 224 ? 12.970 8.311 0.051 1.00 98.00 224 LEU A CA 1
ATOM 1578 C C . LEU A 1 224 ? 14.038 7.881 -0.955 1.00 98.00 224 LEU A C 1
ATOM 1580 O O . LEU A 1 224 ? 15.195 8.262 -0.810 1.00 98.00 224 LEU A O 1
ATOM 1584 N N . GLY A 1 225 ? 13.641 7.158 -2.003 1.00 98.44 225 GLY A N 1
ATOM 1585 C CA . GLY A 1 225 ? 14.527 6.778 -3.096 1.00 98.44 225 GLY A CA 1
ATOM 1586 C C . GLY A 1 225 ? 14.028 5.566 -3.872 1.00 98.44 225 GLY A C 1
ATOM 1587 O O . GLY A 1 225 ? 12.912 5.078 -3.666 1.00 98.44 225 GLY A O 1
ATOM 1588 N N . CYS A 1 226 ? 14.875 5.093 -4.776 1.00 98.56 226 CYS A N 1
ATOM 1589 C CA . CYS A 1 226 ? 14.662 3.925 -5.611 1.00 98.56 226 CYS A CA 1
ATOM 1590 C C . CYS A 1 226 ? 15.812 2.928 -5.449 1.00 98.56 226 CYS A C 1
ATOM 1592 O O . CYS A 1 226 ? 16.951 3.331 -5.231 1.00 98.56 226 CYS A O 1
ATOM 1594 N N . THR A 1 227 ? 15.520 1.634 -5.571 1.00 98.31 227 THR A N 1
ATOM 1595 C CA . THR A 1 227 ? 16.553 0.597 -5.698 1.00 98.31 227 THR A CA 1
ATOM 1596 C C . THR A 1 227 ? 17.123 0.568 -7.109 1.00 98.31 227 THR A C 1
ATOM 1598 O O . THR A 1 227 ? 16.527 1.102 -8.045 1.00 98.31 227 THR A O 1
ATOM 1601 N N . GLU A 1 228 ? 18.229 -0.154 -7.288 1.00 96.94 228 GLU A N 1
ATOM 1602 C CA . GLU A 1 228 ? 18.739 -0.502 -8.617 1.00 96.94 228 GLU A CA 1
ATOM 1603 C C . GLU A 1 228 ? 17.667 -1.156 -9.493 1.00 96.94 228 GLU A C 1
ATOM 1605 O O . GLU A 1 228 ? 16.804 -1.911 -9.026 1.00 96.94 228 GLU A O 1
ATOM 1610 N N . THR A 1 229 ? 17.740 -0.848 -10.786 1.00 95.81 229 THR A N 1
ATOM 1611 C CA . THR A 1 229 ? 16.854 -1.429 -11.790 1.00 95.81 229 THR A CA 1
ATOM 1612 C C . THR A 1 229 ? 17.351 -2.822 -12.157 1.00 95.81 229 THR A C 1
ATOM 1614 O O . THR A 1 229 ? 18.465 -2.999 -12.646 1.00 95.81 229 THR A O 1
ATOM 1617 N N . VAL A 1 230 ? 16.502 -3.827 -11.966 1.00 95.00 230 VAL A N 1
ATOM 1618 C CA . VAL A 1 230 ? 16.815 -5.237 -12.222 1.00 95.00 230 VAL A CA 1
ATOM 1619 C C . VAL A 1 230 ? 15.956 -5.798 -13.350 1.00 95.00 230 VAL A C 1
ATOM 1621 O O . VAL A 1 230 ? 14.892 -5.273 -13.661 1.00 95.00 230 VAL A O 1
ATOM 1624 N N . SER A 1 231 ? 16.409 -6.869 -13.999 1.00 92.62 231 SER A N 1
ATOM 1625 C CA . SER A 1 231 ? 15.697 -7.480 -15.134 1.00 92.62 231 SER A CA 1
ATOM 1626 C C . SER A 1 231 ? 14.508 -8.358 -14.736 1.00 92.62 231 SER A C 1
ATOM 1628 O O . SER A 1 231 ? 13.677 -8.675 -15.580 1.00 92.62 231 SER A O 1
ATOM 1630 N N . GLU A 1 232 ? 14.429 -8.783 -13.473 1.00 91.12 232 GLU A N 1
ATOM 1631 C CA . GLU A 1 232 ? 13.352 -9.631 -12.963 1.00 91.12 232 GLU A CA 1
ATOM 1632 C C . GLU A 1 232 ? 13.052 -9.288 -11.495 1.00 91.12 232 GLU A C 1
ATOM 1634 O O . GLU A 1 232 ? 13.993 -9.056 -10.732 1.00 91.12 232 GLU A O 1
ATOM 1639 N N . PRO A 1 233 ? 11.784 -9.359 -11.043 1.00 93.75 233 PRO A N 1
ATOM 1640 C CA . PRO A 1 233 ? 11.418 -9.044 -9.659 1.00 93.75 233 PRO A CA 1
ATOM 1641 C C . PRO A 1 233 ? 12.162 -9.854 -8.593 1.00 93.75 233 PRO A C 1
ATOM 1643 O O . PRO A 1 233 ? 12.432 -9.339 -7.513 1.00 93.75 233 PRO A O 1
ATOM 1646 N N . LYS A 1 234 ? 12.561 -11.096 -8.901 1.00 95.12 234 LYS A N 1
ATOM 1647 C CA . LYS A 1 234 ? 13.309 -11.967 -7.976 1.00 95.12 234 LYS A CA 1
ATOM 1648 C C . LYS A 1 234 ? 14.669 -11.410 -7.543 1.00 95.12 234 LYS A C 1
ATOM 1650 O O . LYS A 1 234 ? 15.241 -11.915 -6.585 1.00 95.12 234 LYS A O 1
ATOM 1655 N N . TRP A 1 235 ? 15.189 -10.425 -8.273 1.00 96.69 235 TRP A N 1
ATOM 1656 C CA . TRP A 1 235 ? 16.454 -9.757 -7.975 1.00 96.69 235 TRP A CA 1
ATOM 1657 C C . TRP A 1 235 ? 16.285 -8.510 -7.104 1.00 96.69 235 TRP A C 1
ATOM 1659 O O . TRP A 1 235 ? 17.285 -7.909 -6.724 1.00 96.69 235 TRP A O 1
ATOM 1669 N N . LEU A 1 236 ? 15.050 -8.115 -6.780 1.00 97.88 236 LEU A N 1
ATOM 1670 C CA . LEU A 1 236 ? 14.804 -7.035 -5.831 1.00 97.88 236 LEU A CA 1
ATOM 1671 C C . LEU A 1 236 ? 15.186 -7.472 -4.405 1.00 97.88 236 LEU A C 1
ATOM 1673 O O . LEU A 1 236 ? 14.925 -8.625 -4.033 1.00 97.88 236 LEU A O 1
ATOM 1677 N N . PRO A 1 237 ? 15.727 -6.560 -3.577 1.00 98.19 237 PRO A N 1
ATOM 1678 C CA . PRO A 1 237 ? 16.014 -6.840 -2.173 1.00 98.19 237 PRO A CA 1
ATOM 1679 C C . PRO A 1 237 ? 14.781 -7.375 -1.429 1.00 98.19 237 PRO A C 1
ATOM 1681 O O . PRO A 1 237 ? 13.721 -6.749 -1.440 1.00 98.19 237 PRO A O 1
ATOM 1684 N N . GLY A 1 238 ? 14.897 -8.545 -0.794 1.00 97.62 238 GLY A N 1
ATOM 1685 C CA . GLY A 1 238 ? 13.831 -9.142 0.028 1.00 97.62 238 GLY A CA 1
ATOM 1686 C C . GLY A 1 238 ? 12.723 -9.897 -0.721 1.00 97.62 238 GLY A C 1
ATOM 1687 O O . GLY A 1 238 ? 11.784 -10.385 -0.089 1.00 97.62 238 GLY A O 1
ATOM 1688 N N . TRP A 1 239 ? 12.795 -10.036 -2.050 1.00 96.62 239 TRP A N 1
ATOM 1689 C CA . TRP A 1 239 ? 11.743 -10.707 -2.829 1.00 96.62 239 TRP A CA 1
ATOM 1690 C C . TRP A 1 239 ? 11.345 -12.089 -2.251 1.00 96.62 239 TRP A C 1
ATOM 1692 O O . TRP A 1 239 ? 12.224 -12.897 -1.939 1.00 96.62 239 TRP A O 1
ATOM 1702 N N . PRO A 1 240 ? 10.037 -12.419 -2.133 1.00 95.50 240 PRO A N 1
ATOM 1703 C CA . PRO A 1 240 ? 8.860 -11.692 -2.634 1.00 95.50 240 PRO A CA 1
ATOM 1704 C C . PRO A 1 240 ? 8.309 -10.598 -1.708 1.00 95.50 240 PRO A C 1
ATOM 1706 O O . PRO A 1 240 ? 7.365 -9.908 -2.088 1.00 95.50 240 PRO A O 1
ATOM 1709 N N . ASN A 1 241 ? 8.872 -10.428 -0.512 1.00 96.56 241 ASN A N 1
ATOM 1710 C CA . ASN A 1 241 ? 8.477 -9.384 0.432 1.00 96.56 241 ASN A CA 1
ATOM 1711 C C . ASN A 1 241 ? 9.516 -8.266 0.381 1.00 96.56 241 ASN A C 1
ATOM 1713 O O . ASN A 1 241 ? 10.390 -8.202 1.236 1.00 96.56 241 ASN A O 1
ATOM 1717 N N . VAL A 1 242 ? 9.456 -7.447 -0.673 1.00 98.25 242 VAL A N 1
ATOM 1718 C CA . VAL A 1 242 ? 10.489 -6.447 -0.980 1.00 98.25 242 VAL A CA 1
ATOM 1719 C C . VAL A 1 242 ? 10.762 -5.565 0.240 1.00 98.25 242 VAL A C 1
ATOM 1721 O O . VAL A 1 242 ? 9.839 -4.945 0.774 1.00 98.25 242 VAL A O 1
ATOM 1724 N N . SER A 1 243 ? 12.024 -5.558 0.665 1.00 98.19 243 SER A N 1
ATOM 1725 C CA . SER A 1 243 ? 12.497 -4.999 1.935 1.00 98.19 243 SER A CA 1
ATOM 1726 C C . SER A 1 243 ? 13.930 -4.456 1.779 1.00 98.19 243 SER A C 1
ATOM 1728 O O . SER A 1 243 ? 14.875 -5.058 2.300 1.00 98.19 243 SER A O 1
ATOM 1730 N N . PRO A 1 244 ? 14.132 -3.394 0.978 1.00 98.31 244 PRO A N 1
ATOM 1731 C CA . PRO A 1 244 ? 15.442 -2.789 0.813 1.00 98.31 244 PRO A CA 1
ATOM 1732 C C . PRO A 1 244 ? 15.877 -2.109 2.112 1.00 98.31 244 PRO A C 1
ATOM 1734 O O . PRO A 1 244 ? 15.051 -1.705 2.926 1.00 98.31 244 PRO A O 1
ATOM 1737 N N . SER A 1 245 ? 17.181 -1.961 2.273 1.00 97.31 245 SER A N 1
ATOM 1738 C CA . SER A 1 245 ? 17.800 -1.078 3.258 1.00 97.31 245 SER A CA 1
ATOM 1739 C C . SER A 1 245 ? 17.990 0.327 2.685 1.00 97.31 245 SER A C 1
ATOM 1741 O O . SER A 1 245 ? 18.110 0.492 1.470 1.00 97.31 245 SER A O 1
ATOM 1743 N N . GLU A 1 246 ? 18.109 1.337 3.549 1.00 97.25 246 GLU A N 1
ATOM 1744 C CA . GLU A 1 246 ? 18.425 2.714 3.133 1.00 97.25 246 GLU A CA 1
ATOM 1745 C C . GLU A 1 246 ? 19.675 2.787 2.233 1.00 97.25 246 GLU A C 1
ATOM 1747 O O . GLU A 1 246 ? 19.694 3.530 1.254 1.00 97.25 246 GLU A O 1
ATOM 1752 N N . SER A 1 247 ? 20.698 1.960 2.492 1.00 97.62 247 SER A N 1
ATOM 1753 C CA . SER A 1 247 ? 21.938 1.940 1.696 1.00 97.62 247 SER A CA 1
ATOM 1754 C C . SER A 1 247 ? 21.776 1.444 0.255 1.00 97.62 247 SER A C 1
ATOM 1756 O O . SER A 1 247 ? 22.660 1.668 -0.570 1.00 97.62 247 SER A O 1
ATOM 1758 N N . GLU A 1 248 ? 20.667 0.769 -0.054 1.00 97.94 248 GLU A N 1
ATOM 1759 C CA . GLU A 1 248 ? 20.333 0.309 -1.407 1.00 97.94 248 GLU A CA 1
ATOM 1760 C C . GLU A 1 2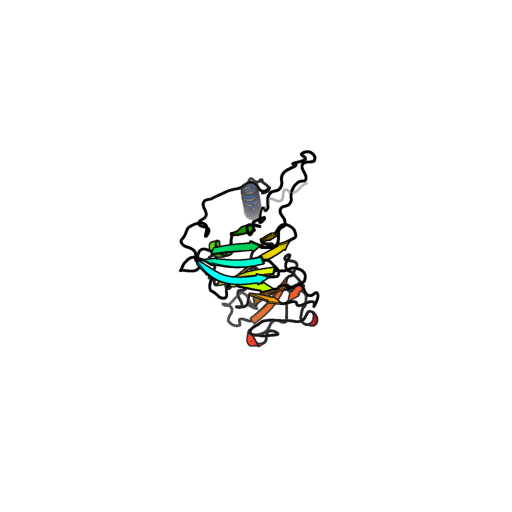48 ? 19.523 1.354 -2.189 1.00 97.94 248 GLU A C 1
ATOM 1762 O O . GLU A 1 248 ? 19.228 1.139 -3.369 1.00 97.94 248 GLU A O 1
ATOM 1767 N N . LEU A 1 249 ? 19.153 2.471 -1.552 1.00 98.50 249 LEU A N 1
ATOM 1768 C CA . LEU A 1 249 ? 18.388 3.538 -2.179 1.00 98.50 249 LEU A CA 1
ATOM 1769 C C . LEU A 1 249 ? 19.288 4.606 -2.804 1.00 98.50 249 LEU A C 1
ATOM 1771 O O . LEU A 1 249 ? 20.293 5.040 -2.243 1.00 98.50 249 LEU A O 1
ATOM 1775 N N . HIS A 1 250 ? 18.859 5.094 -3.962 1.00 98.12 250 HIS A N 1
ATOM 1776 C CA . HIS A 1 250 ? 19.387 6.282 -4.623 1.00 98.12 250 HIS A CA 1
ATOM 1777 C C . HIS A 1 250 ? 18.238 7.184 -5.092 1.00 98.12 250 HIS A C 1
ATOM 1779 O O . HIS A 1 250 ? 17.067 6.806 -5.057 1.00 98.12 250 HIS A O 1
ATOM 1785 N N . THR A 1 251 ? 18.551 8.404 -5.531 1.00 97.12 251 THR A N 1
ATOM 1786 C CA . THR A 1 251 ? 17.549 9.304 -6.121 1.00 97.12 251 THR A CA 1
ATOM 1787 C C . THR A 1 251 ? 16.908 8.653 -7.344 1.00 97.12 251 THR A C 1
ATOM 1789 O O . THR A 1 251 ? 17.623 8.263 -8.261 1.00 97.12 251 THR A O 1
ATOM 1792 N N . CYS A 1 252 ? 15.579 8.583 -7.398 1.00 93.94 252 CYS A N 1
ATOM 1793 C CA . CYS A 1 252 ? 14.879 8.021 -8.549 1.00 93.94 252 CYS A CA 1
ATOM 1794 C C . CYS A 1 252 ? 15.165 8.836 -9.828 1.00 93.94 252 CYS A C 1
ATOM 1796 O O . CYS A 1 252 ? 15.016 10.061 -9.821 1.00 93.94 252 CYS A O 1
ATOM 1798 N N . SER A 1 253 ? 15.550 8.164 -10.920 1.00 78.19 253 SER A N 1
ATOM 1799 C CA . SER A 1 253 ? 15.860 8.771 -12.229 1.00 78.19 253 SER A CA 1
ATOM 1800 C C . SER A 1 253 ? 14.996 8.225 -13.355 1.00 78.19 253 SER A C 1
ATOM 1802 O O . SER A 1 2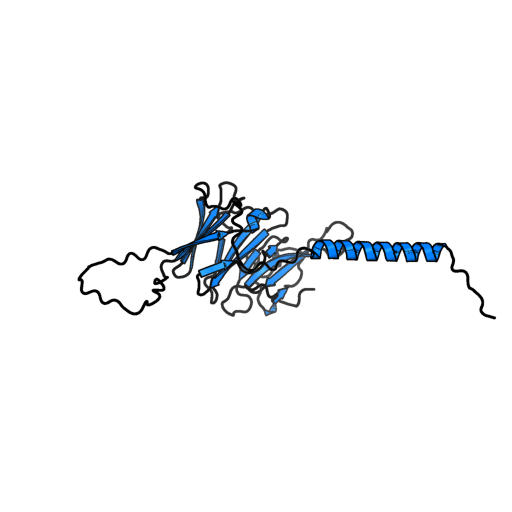53 ? 14.795 6.990 -13.359 1.00 78.19 253 SER A O 1
#

Secondary structure (DSSP, 8-state):
--------HHHHHHHHHHHHHHHHHHHHHHHHHT------S---------TTSTT-EEEEEEEETTEEEEEEE-TTSSSEEEEEEES------------------------PPEEEEEE-GGGGGTPBP-TTSEEEE-SSS-EEEEEEEETTEEEEEEEEEETTEEEEEEEEEEESSS-EEEE-SSSSSSPEEEEEEEE-S-TTS---S-EEEEEEE-TTS-EEEEPPPBSSGGGSTTTTS----GGG-B---

Foldseek 3Di:
DDDDDDDDVVVVVVVVVVVVVVVVVVVVVVVVVVPDDDPPDDDPPPVPQAPPDPQWDFQEWDDAPQKIWTWIAGPFQLHTKIKIWGQDDDPPPPPPPDDDDPDDDPDPPPSHTDMDIGGFCVSVVAFGFHRPQWDWANFPWTKIWGWGQGPQGIKIWMWTQDPVGIDTADDIDHANQHDWDWEDQAPPRATKTKHKHWDQPDPPPPRPQTWIKIWIAGSNGHTLFIADIGRHQVPAPPPPHRHHHSVRGDHDD

Sequence (253 aa):
MVDRVSAPRGVLATAVLAALVTAGALVGAFLLRQHPSPPQAAGASTDAGGCHASNCRTIASTTIGSDTIDLLANRDGTIGSLRVRSTGQAPSSRTSSGQTPTGQGTGLSQTSPNTSTLEVPITGQGATLTAQSLVCDPGNTPACLVRGNSSQGTIGQIYLRRSTGWSASGNPYVSDGGYLGLFDVDGDNTSDVITVQRYCPGAGDGCTSQHVFAKVFSLIGKELGCTETVSEPKWLPGWPNVSPSESELHTCS

Radius of gyration: 26.52 Å; chains: 1; bounding box: 48×66×94 Å